Protein AF-A0A0L0DDE2-F1 (afdb_monomer_lite)

pLDDT: mean 75.07, std 17.28, range [29.88, 96.44]

Organism: NCBI:txid461836

Radius of gyration: 30.71 Å; chains: 1; bounding box: 80×70×82 Å

Foldseek 3Di:
DDQPPLPLVQADDPVQFQAALFPPGPHGDDPVWHWDAQSVHNGTHTPVVSVVRVPDDRPDPVSVVVVVVVVVVLVVLLVLLLVLLVLLQCDDPVVVVVVVVVVVVPDDDDDDDDDDDDDDDDDDPPPDVVVVVVVVVSSVVSLCVSEPADPPVPDQAAPPPRHGDDPPFDWDAASRHNYTHTPVQFVDKAWQCLCVLVDVDDDGDTDIGTHGPVSNCSNCVVSLVSLQVVDLVCLLVDPLVVSLVSLLVNLVVLVVVLVVLLSVLSSLLSVLVRGDQPDPDPVSVVSNVVSNVVSVVVNVVSVVVNVVSLVSSQVSLVVLQVGDDPDPVSNVVSVVSSVVSVVVSVVSVVVVVVSVVVVVVD

Secondary structure (DSSP, 8-state):
--------TTPPPGGG--B--STT---B-SSSS--EE-TTT--EE-HHHHHHH-------HHHHHHHHHHHHHHHHHHHHHHHHHHHHHHHHHHHHHHHHHHHTTS------------------S-HHHHHHHHHHHHHHHHHHHHS-PPPGGG--B-TTT-PBPPTTS--EE-TTT--EE-SGGG--EEEGGGGGGT-TTS---S-EEE--HHHHHHHHHHHHHHHHHS-GGGGGGS-HHHHHHHHHHHHHHHHHHHHHHHHHHHHHHHHHHH------SHHHHHHHHHHHHHHHHHHHHHHHHHHHHHHHHHHHHHHHHT---S-HHHHHHHHHHHHHHHHHHHHHHHHHHHHHHHTT--

Sequence (362 aa):
MAAEAIDTSHWISSEHVSSCMQPGCETEFSTTHTPNHCYRCGLVYCLSHVARKRTMRDRSTAFKAARTARARERVVETNKLLRRLEKLALGPQAAADSSLAVSRLSASPSRAGPSSSPGTSSGGGGSFFSRLKAKALGNREFEASVVRWKPEKAATQCGACEAPFSLLSRKIHCRLCGNVFCSSCTQNRVPFGILRATHKRIEVPDGEVRTCSSCFQLATARYRRARLEIKIEDASAVPSPLAYMRYYHAMAAERKLINNIVPEYESVTAALDKYVVPSASAEAQQARREFRERQEARAVHLQKMLTKHFHKLEALGKRVAALDTDSPLTAKVQRNIYLASVVFTQELFAQRKALAELSRKR

InterPro domains:
  IPR000306 FYVE zinc fi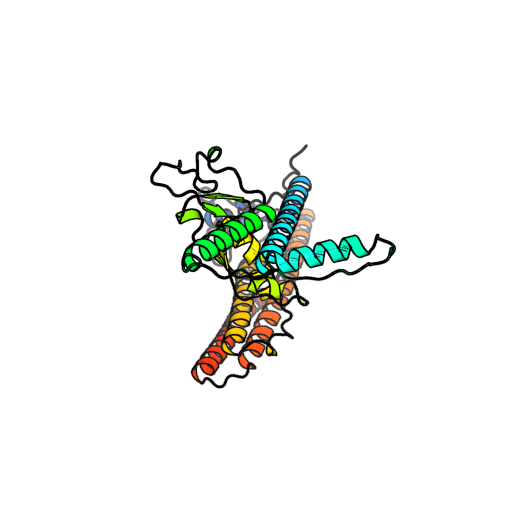nger [PF01363] (10-64)
  IPR000306 FYVE zinc finger [PF01363] (148-218)
  IPR000306 FYVE zinc finger [SM00064] (6-68)
  IPR000306 FYVE zinc finger [SM00064] (144-221)
  IPR011011 Zinc finger, FYVE/PHD-type [SSF57903] (10-55)
  IPR011011 Zinc finger, FYVE/PHD-type [SSF57903] (148-226)
  IPR013083 Zinc finger, RING/FYVE/PHD-type [G3DSA:3.30.40.10] (2-80)
  IPR013083 Zinc finger, RING/FYVE/PHD-type [G3DSA:3.30.40.10] (138-231)
  IPR017455 Zinc finger, FYVE-related [PS50178] (152-220)
  IPR052113 FYVE-type Zinc Finger Domain-Containing Protein [PTHR39490] (147-217)

Structure (mmCIF, N/CA/C/O backbone):
data_AF-A0A0L0DDE2-F1
#
_entry.id   AF-A0A0L0DDE2-F1
#
loop_
_atom_site.group_PDB
_atom_site.id
_atom_site.type_symbol
_atom_site.label_atom_id
_atom_site.label_alt_id
_atom_site.label_comp_id
_atom_site.label_asym_id
_atom_site.label_entity_id
_atom_site.label_seq_id
_atom_site.pdbx_PDB_ins_code
_atom_site.Cartn_x
_atom_site.Cartn_y
_atom_site.Cartn_z
_atom_site.occupancy
_atom_site.B_iso_or_equiv
_atom_site.auth_seq_id
_atom_site.auth_comp_id
_atom_site.auth_asym_id
_atom_site.auth_atom_id
_atom_site.pdbx_PDB_model_num
ATOM 1 N N . MET A 1 1 ? -29.008 -0.147 -15.054 1.00 36.09 1 MET A N 1
ATOM 2 C CA . MET A 1 1 ? -28.623 -1.087 -13.978 1.00 36.09 1 MET A CA 1
ATOM 3 C C . MET A 1 1 ? -28.340 -0.250 -12.745 1.00 36.09 1 MET A C 1
ATOM 5 O O . MET A 1 1 ? -27.396 0.530 -12.779 1.00 36.09 1 MET A O 1
ATOM 9 N N . ALA A 1 2 ? -29.242 -0.298 -11.763 1.00 32.00 2 ALA A N 1
ATOM 10 C CA . ALA A 1 2 ? -29.289 0.619 -10.627 1.00 32.00 2 ALA A CA 1
ATOM 11 C C . ALA A 1 2 ? -27.948 0.674 -9.882 1.00 32.00 2 ALA A C 1
ATOM 13 O O . ALA A 1 2 ? -27.356 -0.366 -9.592 1.00 32.00 2 ALA A O 1
ATOM 14 N N . ALA A 1 3 ? -27.478 1.889 -9.589 1.00 38.72 3 ALA A N 1
ATOM 15 C CA . ALA A 1 3 ? -26.453 2.093 -8.580 1.00 38.72 3 ALA A CA 1
ATOM 16 C C . ALA A 1 3 ? -26.963 1.421 -7.301 1.00 38.72 3 ALA A C 1
ATOM 18 O O . ALA A 1 3 ? -28.026 1.791 -6.809 1.00 38.72 3 ALA A O 1
ATOM 19 N N . GLU A 1 4 ? -26.265 0.386 -6.830 1.00 42.62 4 GLU A N 1
ATOM 20 C CA . GLU A 1 4 ? -26.550 -0.238 -5.540 1.00 42.62 4 GLU A CA 1
ATOM 21 C C . GLU A 1 4 ? -26.540 0.906 -4.521 1.00 42.62 4 GLU A C 1
ATOM 23 O O . GLU A 1 4 ? -25.506 1.561 -4.345 1.00 42.62 4 GLU A O 1
ATOM 28 N N . ALA A 1 5 ? -27.727 1.244 -4.000 1.00 50.88 5 ALA A N 1
ATOM 29 C CA . ALA A 1 5 ? -27.913 2.398 -3.140 1.00 50.88 5 ALA A CA 1
ATOM 30 C C . ALA A 1 5 ? -26.879 2.311 -2.024 1.00 50.88 5 ALA A C 1
ATOM 32 O O . ALA A 1 5 ? -26.629 1.235 -1.478 1.00 50.88 5 ALA A O 1
ATOM 33 N N . ILE A 1 6 ? -26.226 3.435 -1.739 1.00 56.81 6 ILE A N 1
ATOM 34 C CA . ILE A 1 6 ? -25.347 3.531 -0.585 1.00 56.81 6 ILE A CA 1
ATOM 35 C C . ILE A 1 6 ? -26.201 3.130 0.612 1.00 56.81 6 ILE A C 1
ATOM 37 O O . ILE A 1 6 ? -27.091 3.877 1.004 1.00 56.81 6 ILE A O 1
ATOM 41 N N . ASP A 1 7 ? -25.955 1.936 1.139 1.00 66.50 7 ASP A N 1
ATOM 42 C CA . ASP A 1 7 ? -26.632 1.458 2.328 1.00 66.50 7 ASP A CA 1
ATOM 43 C C . ASP A 1 7 ? -26.233 2.386 3.480 1.00 66.50 7 ASP A C 1
ATOM 45 O O . ASP A 1 7 ? -25.072 2.421 3.897 1.00 66.50 7 ASP A O 1
ATOM 49 N N . THR A 1 8 ? -27.167 3.236 3.899 1.00 77.38 8 THR A N 1
ATOM 50 C CA . THR A 1 8 ? -27.025 4.147 5.037 1.00 77.38 8 THR A CA 1
ATOM 51 C C . THR A 1 8 ? -27.656 3.561 6.296 1.00 77.38 8 THR A C 1
ATOM 53 O O . THR A 1 8 ? -27.678 4.233 7.323 1.00 77.38 8 THR A O 1
ATOM 56 N N . SER A 1 9 ? -28.105 2.297 6.274 1.00 76.06 9 SER A N 1
ATOM 57 C CA . SER A 1 9 ? -28.702 1.623 7.440 1.00 76.06 9 SER A CA 1
ATOM 58 C C . SER A 1 9 ? -27.746 1.512 8.636 1.00 76.06 9 SER A C 1
ATOM 60 O O . SER A 1 9 ? -28.163 1.320 9.782 1.00 76.06 9 SER A O 1
ATOM 62 N N . HIS A 1 10 ? -26.435 1.642 8.402 1.00 79.44 10 HIS A N 1
ATOM 63 C CA . HIS A 1 10 ? -25.418 1.677 9.453 1.00 79.44 10 HIS A CA 1
ATOM 64 C C . HIS A 1 10 ? -25.065 3.081 9.948 1.00 79.44 10 HIS A C 1
ATOM 66 O O . HIS A 1 10 ? -24.174 3.209 10.790 1.00 79.44 10 HIS A O 1
ATOM 72 N N . TRP A 1 11 ? -25.696 4.132 9.422 1.00 86.94 11 TRP A N 1
ATOM 73 C CA . TRP A 1 11 ? -25.460 5.503 9.867 1.00 86.94 11 TRP A CA 1
ATOM 74 C C . TRP A 1 11 ? -26.182 5.763 11.180 1.00 86.94 11 TRP A C 1
ATOM 76 O O . TRP A 1 11 ? -27.335 5.384 11.362 1.00 86.94 11 TRP A O 1
ATOM 86 N N . ILE A 1 12 ? -25.497 6.432 12.102 1.00 83.81 12 ILE A N 1
ATOM 87 C CA . ILE A 1 12 ? -26.139 6.913 13.325 1.00 83.81 12 ILE A CA 1
ATOM 88 C C . ILE A 1 12 ? -26.918 8.193 13.047 1.00 83.81 12 ILE A C 1
ATOM 90 O O . ILE A 1 12 ? -26.538 8.965 12.167 1.00 83.81 12 ILE A O 1
ATOM 94 N N . SER A 1 13 ? -27.959 8.469 13.833 1.00 82.75 13 SER A N 1
ATOM 95 C CA . SER A 1 13 ? -28.591 9.793 13.803 1.00 82.75 13 SER A CA 1
ATOM 96 C C . SER A 1 13 ? -27.574 10.867 14.199 1.00 82.75 13 SER A C 1
ATOM 98 O O . SER A 1 13 ? -26.866 10.724 15.200 1.00 82.75 13 SER A O 1
ATOM 100 N N . SER A 1 14 ? -27.501 11.941 13.411 1.00 82.00 14 SER A N 1
ATOM 101 C CA . SER A 1 14 ? -26.689 13.120 13.727 1.00 82.00 14 SER A CA 1
ATOM 102 C C . SER A 1 14 ? -27.280 13.970 14.850 1.00 82.00 14 SER A C 1
ATOM 104 O O . SER A 1 14 ? -26.551 14.759 15.435 1.00 82.00 14 SER A O 1
ATOM 106 N N . GLU A 1 15 ? -28.560 13.794 15.185 1.00 78.81 15 GLU A N 1
ATOM 107 C CA . GLU A 1 15 ? -29.227 14.504 16.291 1.00 78.81 15 GLU A CA 1
ATOM 108 C C . GLU A 1 15 ? -28.621 14.140 17.654 1.00 78.81 15 GLU A C 1
ATOM 110 O O . GLU A 1 15 ? -28.652 14.920 18.598 1.00 78.81 15 GLU A O 1
ATOM 115 N N . HIS A 1 16 ? -28.030 12.949 17.745 1.00 74.81 16 HIS A N 1
ATOM 116 C CA . HIS A 1 16 ? -27.475 12.374 18.970 1.00 74.81 16 HIS A CA 1
ATOM 117 C C . HIS A 1 16 ? -25.952 12.551 19.073 1.00 74.81 16 HIS A C 1
ATOM 119 O O . HIS A 1 16 ? -25.284 11.860 19.846 1.00 74.81 16 HIS A O 1
ATOM 125 N N . VAL A 1 17 ? -25.380 13.435 18.248 1.00 84.56 17 VAL A N 1
ATOM 126 C CA . VAL A 1 17 ? -23.941 13.695 18.195 1.00 84.56 17 VAL A CA 1
ATOM 127 C C . VAL A 1 17 ? -23.692 15.198 18.202 1.00 84.56 17 VAL A C 1
ATOM 129 O O . VAL A 1 17 ? -23.935 15.873 17.209 1.00 84.56 17 VAL A O 1
ATOM 132 N N . SER A 1 18 ? -23.147 15.713 19.304 1.00 86.62 18 SER A N 1
ATOM 133 C CA . SER A 1 18 ? -22.858 17.145 19.478 1.00 86.62 18 SER A CA 1
ATOM 134 C C . SER A 1 18 ? -21.479 17.574 18.969 1.00 86.62 18 SER A C 1
ATOM 136 O O . SER A 1 18 ? -21.242 18.758 18.753 1.00 86.62 18 SER A O 1
ATOM 138 N N . SER A 1 19 ? -20.549 16.637 18.755 1.00 90.62 19 SER A N 1
ATOM 139 C CA . SER A 1 19 ? -19.181 16.947 18.321 1.00 90.62 19 SER A CA 1
ATOM 140 C C . SER A 1 19 ? -18.574 15.872 17.423 1.00 90.62 19 SER A C 1
ATOM 142 O O . SER A 1 19 ? -19.014 14.722 17.373 1.00 90.62 19 SER A O 1
ATOM 144 N N . CYS A 1 20 ? -17.516 16.244 16.705 1.00 90.56 20 CYS A N 1
ATOM 145 C CA . CYS A 1 20 ? -16.802 15.366 15.787 1.00 90.56 20 CYS A CA 1
ATOM 146 C C . CYS A 1 20 ? -16.323 14.066 16.461 1.00 90.56 20 CYS A C 1
ATOM 148 O O . CYS A 1 20 ? -15.602 14.091 17.457 1.00 90.56 20 CYS A O 1
ATOM 150 N N . MET A 1 21 ? -16.619 12.907 15.864 1.00 89.19 21 MET A N 1
ATOM 151 C CA . MET A 1 21 ? -16.195 11.596 16.386 1.00 89.19 21 MET A CA 1
ATOM 152 C C . MET A 1 21 ? -14.743 11.219 16.040 1.00 89.19 21 MET A C 1
ATOM 154 O O . MET A 1 21 ? -14.334 10.062 16.177 1.00 89.19 21 MET A O 1
ATOM 158 N N . GLN A 1 22 ? -13.943 12.168 15.549 1.00 88.25 22 GLN A N 1
ATOM 159 C CA . GLN A 1 22 ? -12.507 11.961 15.385 1.00 88.25 22 GLN A CA 1
ATOM 160 C C . GLN A 1 22 ? -11.815 12.101 16.757 1.00 88.25 22 GLN A C 1
ATOM 162 O O . GLN A 1 22 ? -12.029 13.112 17.428 1.00 88.25 22 GLN A O 1
ATOM 167 N N . PRO A 1 23 ? -10.969 11.139 17.171 1.00 83.38 23 PRO A N 1
ATOM 168 C CA . PRO A 1 23 ? -10.169 11.261 18.390 1.00 83.38 23 PRO A CA 1
ATOM 169 C C . PRO A 1 23 ? -9.321 12.537 18.381 1.00 83.38 23 PRO A C 1
ATOM 171 O O . PRO A 1 23 ? -8.726 12.869 17.354 1.00 83.38 23 PRO A O 1
ATOM 174 N N . GLY A 1 24 ? -9.303 13.259 19.506 1.00 83.25 24 GLY A N 1
ATOM 175 C CA . GLY A 1 24 ? -8.589 14.535 19.657 1.00 83.25 24 GLY A CA 1
ATOM 176 C C . GLY A 1 24 ? -9.214 15.727 18.922 1.00 83.25 24 GLY A C 1
ATOM 177 O O . GLY A 1 24 ? -8.636 16.806 18.915 1.00 83.25 24 GLY A O 1
ATOM 178 N N . CYS A 1 25 ? -10.373 15.557 18.277 1.00 88.38 25 CYS A N 1
ATOM 179 C CA . CYS A 1 25 ? -11.096 16.657 17.650 1.00 88.38 25 CYS A CA 1
ATOM 180 C C . CYS A 1 25 ? -12.195 17.178 18.581 1.00 88.38 25 CYS A C 1
ATOM 182 O O . CYS A 1 25 ? -13.087 16.424 18.981 1.00 88.38 25 CYS A O 1
ATOM 184 N N . GLU A 1 26 ? -12.140 18.478 18.855 1.00 88.19 26 GLU A N 1
ATOM 185 C CA . GLU A 1 26 ? -13.070 19.209 19.727 1.00 88.19 26 GLU A CA 1
ATOM 186 C C . GLU A 1 26 ? -14.075 20.058 18.933 1.00 88.19 26 GLU A C 1
ATOM 188 O O . GLU A 1 26 ? -14.785 20.880 19.492 1.00 88.19 26 GLU A O 1
ATOM 193 N N . THR A 1 27 ? -14.158 19.879 17.608 1.00 91.19 27 THR A N 1
ATOM 194 C CA . THR A 1 27 ? -15.139 20.609 16.793 1.00 91.19 27 THR A CA 1
ATOM 195 C C . THR A 1 27 ? -16.556 20.198 17.181 1.00 91.19 27 THR A C 1
ATOM 197 O O . THR A 1 27 ? -16.965 19.061 16.920 1.00 91.19 27 THR A O 1
ATOM 200 N N . GLU A 1 28 ? -17.298 21.138 17.755 1.00 92.25 28 GLU A N 1
ATOM 201 C CA . GLU A 1 28 ? -18.726 21.022 18.033 1.00 92.25 28 GLU A CA 1
ATOM 202 C C . GLU A 1 28 ? -19.555 21.321 16.783 1.00 92.25 28 GLU A C 1
ATOM 204 O O . GLU A 1 28 ? -19.165 22.123 15.927 1.00 92.25 28 GLU A O 1
ATOM 209 N N . PHE A 1 29 ? -20.687 20.634 16.660 1.00 91.25 29 PHE A N 1
ATOM 210 C CA . PHE A 1 29 ? -21.618 20.841 15.563 1.00 91.25 29 PHE A CA 1
ATOM 211 C C . PHE A 1 29 ? -22.598 21.962 15.897 1.00 91.25 29 PHE A C 1
ATOM 213 O O . PHE A 1 29 ? -23.127 22.049 17.001 1.00 91.25 29 PHE A O 1
ATOM 220 N N . SER A 1 30 ? -22.831 22.829 14.919 1.00 87.12 30 SER A N 1
ATOM 221 C CA . SER A 1 30 ? -23.676 24.016 15.034 1.00 87.12 30 SER A CA 1
ATOM 222 C C . SER A 1 30 ? -24.220 24.395 13.653 1.00 87.12 30 SER A C 1
ATOM 224 O O . SER A 1 30 ? -24.029 23.670 12.674 1.00 87.12 30 SER A O 1
ATOM 226 N N . THR A 1 31 ? -24.860 25.558 13.538 1.00 84.06 31 THR A N 1
ATOM 227 C CA . THR A 1 31 ? -25.294 26.110 12.245 1.00 84.06 31 THR A CA 1
ATOM 228 C C . THR A 1 31 ? -24.133 26.341 11.271 1.00 84.06 31 THR A C 1
ATOM 230 O O . THR A 1 31 ? -24.321 26.225 10.063 1.00 84.06 31 THR A O 1
ATOM 233 N N . THR A 1 32 ? -22.927 26.625 11.773 1.00 83.62 32 THR A N 1
ATOM 234 C CA . THR A 1 32 ? -21.725 26.858 10.954 1.00 83.62 32 THR A CA 1
ATOM 235 C C . THR A 1 32 ? -20.917 25.584 10.709 1.00 83.62 32 THR A C 1
ATOM 237 O O . THR A 1 32 ? -20.274 25.449 9.667 1.00 83.62 32 THR A O 1
ATOM 240 N N . HIS A 1 33 ? -20.978 24.616 11.626 1.00 84.94 33 HIS A N 1
ATOM 241 C CA . HIS A 1 33 ? -20.301 23.328 11.502 1.00 84.94 33 HIS A CA 1
ATOM 242 C C . HIS A 1 33 ? -21.308 22.186 11.403 1.00 84.94 33 HIS A C 1
ATOM 244 O O . HIS A 1 33 ? -21.745 21.631 12.409 1.00 84.94 33 HIS A O 1
ATOM 250 N N . THR A 1 34 ? -21.638 21.792 10.174 1.00 88.62 34 THR A N 1
ATOM 251 C CA . THR A 1 34 ? -22.616 20.727 9.941 1.00 88.62 34 THR A CA 1
ATOM 252 C C . THR A 1 34 ? -22.033 19.326 10.183 1.00 88.62 34 THR A C 1
ATOM 254 O O . THR A 1 34 ? -20.875 19.045 9.830 1.00 88.62 34 THR A O 1
ATOM 257 N N . PRO A 1 35 ? -22.822 18.405 10.764 1.00 90.69 35 PRO A N 1
ATOM 258 C CA . PRO A 1 35 ? -22.429 17.012 10.924 1.00 90.69 35 PRO A CA 1
ATOM 259 C C . PRO A 1 35 ? -22.333 16.313 9.563 1.00 90.69 35 PRO A C 1
ATOM 261 O O . PRO A 1 35 ? -23.188 16.480 8.698 1.00 90.69 35 PRO A O 1
ATOM 264 N N . ASN A 1 36 ? -21.281 15.517 9.356 1.00 90.62 36 ASN A N 1
ATOM 265 C CA . ASN A 1 36 ? -21.086 14.757 8.121 1.00 90.62 36 ASN A CA 1
ATOM 266 C C . ASN A 1 36 ? -20.810 13.276 8.404 1.00 90.62 36 ASN A C 1
ATOM 268 O O . ASN A 1 36 ? -19.807 12.935 9.035 1.00 90.62 36 ASN A O 1
ATOM 272 N N . HIS A 1 37 ? -21.628 12.378 7.859 1.00 87.75 37 HIS A N 1
ATOM 273 C CA . HIS A 1 37 ? -21.428 10.937 8.014 1.00 87.75 37 HIS A CA 1
ATOM 274 C C . HIS A 1 37 ? -20.293 10.394 7.146 1.00 87.75 37 HIS A C 1
ATOM 276 O O . HIS A 1 37 ? 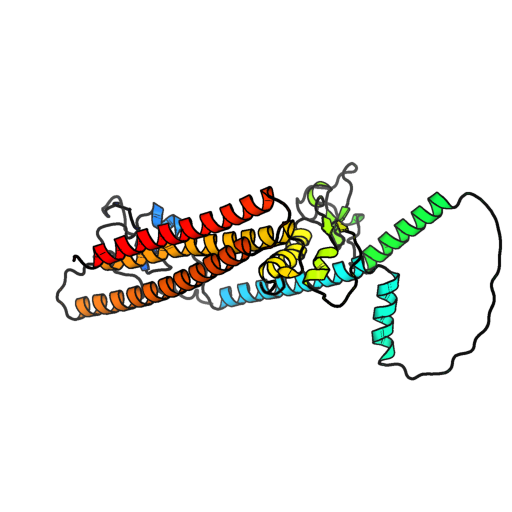-20.104 10.754 5.981 1.00 87.75 37 HIS A O 1
ATOM 282 N N . CYS A 1 38 ? -19.533 9.458 7.707 1.00 83.00 38 CYS A N 1
ATOM 283 C CA . CYS A 1 38 ? -18.569 8.668 6.959 1.00 83.00 38 CYS A CA 1
ATOM 284 C C . CYS A 1 38 ? -19.242 7.440 6.353 1.00 83.00 38 CYS A C 1
ATOM 286 O O . CYS A 1 38 ? -19.626 6.513 7.060 1.00 83.00 38 CYS A O 1
ATOM 288 N N . TYR A 1 39 ? -19.232 7.345 5.030 1.00 77.81 39 TYR A N 1
ATOM 289 C CA . TYR A 1 39 ? -19.767 6.206 4.281 1.00 77.81 39 TYR A CA 1
ATOM 290 C C . TYR A 1 39 ? -19.225 4.831 4.712 1.00 77.81 39 TYR A C 1
ATOM 292 O O . TYR A 1 39 ? -19.898 3.819 4.556 1.00 77.81 39 TYR A O 1
ATOM 300 N N . ARG A 1 40 ? -18.013 4.762 5.281 1.00 75.38 40 ARG A N 1
ATOM 301 C CA . ARG A 1 40 ? -17.385 3.497 5.702 1.00 75.38 40 ARG A CA 1
ATOM 302 C C . ARG A 1 40 ? -17.781 3.045 7.111 1.00 75.38 40 ARG A C 1
ATOM 304 O O . ARG A 1 40 ? -17.659 1.859 7.420 1.00 75.38 40 ARG A O 1
ATOM 311 N N . CYS A 1 41 ? -18.140 3.963 8.001 1.00 79.62 41 CYS A N 1
ATOM 312 C CA . CYS A 1 41 ? -18.445 3.619 9.394 1.00 79.62 41 CYS A CA 1
ATOM 313 C C . CYS A 1 41 ? -19.780 4.112 9.914 1.00 79.62 41 CYS A C 1
ATOM 315 O O . CYS A 1 41 ? -20.185 3.645 10.969 1.00 79.62 41 CYS A O 1
ATOM 317 N N . GLY A 1 42 ? -20.454 4.998 9.189 1.00 84.06 42 GLY A N 1
ATOM 318 C CA . GLY A 1 42 ? -21.714 5.592 9.610 1.00 84.06 42 GLY A CA 1
ATOM 319 C C . GLY A 1 42 ? -21.570 6.591 10.756 1.00 84.06 42 GLY A C 1
ATOM 320 O O . GLY A 1 42 ? -22.571 7.148 11.177 1.00 84.06 42 GLY A O 1
ATOM 321 N N . LEU A 1 43 ? -20.346 6.835 11.245 1.00 87.88 43 LEU A N 1
ATOM 322 C CA . LEU A 1 43 ? -20.043 7.812 12.294 1.00 87.88 43 LEU A CA 1
ATOM 323 C C . LEU A 1 43 ? -20.005 9.238 11.734 1.00 87.88 43 LEU A C 1
ATOM 325 O O . LEU A 1 43 ? -19.747 9.432 10.541 1.00 87.88 43 LEU A O 1
ATOM 329 N N . VAL A 1 44 ? -20.195 10.221 12.612 1.00 90.06 44 VAL A N 1
ATOM 330 C CA . VAL A 1 44 ? -20.330 11.642 12.266 1.00 90.06 44 VAL A CA 1
ATOM 331 C C . VAL A 1 44 ? -19.027 12.409 12.527 1.00 90.06 44 VAL A C 1
ATOM 333 O O . VAL A 1 44 ? -18.413 12.300 13.588 1.00 90.06 44 VAL A O 1
ATOM 336 N N . TYR A 1 45 ? -18.591 13.209 11.556 1.00 90.31 45 TYR A N 1
ATOM 337 C CA . TYR A 1 45 ? -17.340 13.970 11.587 1.00 90.31 45 TYR A CA 1
ATOM 338 C C . TYR A 1 45 ? -17.543 15.407 11.092 1.00 90.31 45 TYR A C 1
ATOM 340 O O . TYR A 1 45 ? -18.504 15.698 10.383 1.00 90.31 45 TYR A O 1
ATOM 348 N N . CYS A 1 46 ? -16.606 16.303 11.412 1.00 90.75 46 CYS A N 1
ATOM 349 C CA . CYS A 1 46 ? -16.532 17.619 10.776 1.00 90.75 46 CYS A CA 1
ATOM 350 C C . CYS A 1 46 ? -16.011 17.520 9.331 1.00 90.75 46 CYS A C 1
ATOM 352 O O . CYS A 1 46 ? -15.431 16.504 8.922 1.00 90.75 46 CYS A O 1
ATOM 354 N N . LEU A 1 47 ? -16.196 18.590 8.550 1.00 87.62 47 LEU A N 1
ATOM 355 C CA . LEU A 1 47 ? -15.885 18.606 7.117 1.00 87.62 47 LEU A CA 1
ATOM 356 C C . LEU A 1 47 ? -14.420 18.236 6.815 1.00 87.62 47 LEU A C 1
ATOM 358 O O . LEU A 1 47 ? -14.147 17.469 5.890 1.00 87.62 47 LEU A O 1
ATOM 362 N N . SER A 1 48 ? -13.475 18.705 7.632 1.00 87.81 48 SER A N 1
ATOM 363 C CA . SER A 1 48 ? -12.044 18.414 7.464 1.00 87.81 48 SER A CA 1
ATOM 364 C C . SER A 1 48 ? -11.710 16.927 7.663 1.00 87.81 48 SER A C 1
ATOM 366 O O . SER A 1 48 ? -10.886 16.364 6.936 1.00 87.81 48 SER A O 1
ATOM 368 N N . HIS A 1 49 ? -12.379 16.255 8.603 1.00 86.75 49 HIS A N 1
ATOM 369 C CA . HIS A 1 49 ? -12.142 14.845 8.917 1.00 86.75 49 HIS A CA 1
ATOM 370 C C . HIS A 1 49 ? -12.919 13.890 8.016 1.00 86.75 49 HIS A C 1
ATOM 372 O O . HIS A 1 49 ? -12.396 12.828 7.660 1.00 86.75 49 HIS A O 1
ATOM 378 N N . VAL A 1 50 ? -14.124 14.266 7.582 1.00 82.50 50 VAL A N 1
ATOM 379 C CA . VAL A 1 50 ? -14.860 13.471 6.597 1.00 82.50 50 VAL A CA 1
ATOM 380 C C . VAL A 1 50 ? -14.181 13.556 5.228 1.00 82.50 50 VAL A C 1
ATOM 382 O O . VAL A 1 50 ? -14.058 12.529 4.572 1.00 82.50 50 VAL A O 1
ATOM 385 N N . ALA A 1 51 ? -13.648 14.715 4.813 1.00 72.00 51 ALA A N 1
ATOM 386 C CA . ALA A 1 51 ? -12.975 14.880 3.519 1.00 72.00 51 ALA A CA 1
ATOM 387 C C . ALA A 1 51 ? -11.779 13.927 3.348 1.00 72.00 51 ALA A C 1
ATOM 389 O O . ALA A 1 51 ? -11.618 13.310 2.296 1.00 72.00 51 ALA A O 1
ATOM 390 N N . ARG A 1 52 ? -11.002 13.701 4.415 1.00 64.50 52 ARG A N 1
ATOM 391 C CA . ARG A 1 52 ? -9.901 12.718 4.433 1.00 64.50 52 ARG A CA 1
ATOM 392 C C . ARG A 1 52 ? -10.385 11.262 4.355 1.00 64.50 52 ARG A C 1
ATOM 394 O O . ARG A 1 52 ? -9.651 10.390 3.897 1.00 64.50 52 ARG A O 1
ATOM 401 N N . LYS A 1 53 ? -11.625 10.990 4.775 1.00 63.44 53 LYS A N 1
ATOM 402 C CA . LYS A 1 53 ? -12.270 9.663 4.768 1.00 63.44 53 LYS A CA 1
ATOM 403 C C . LYS A 1 53 ? -13.228 9.456 3.579 1.00 63.44 53 LYS A C 1
ATOM 405 O O . LYS A 1 53 ? -13.679 8.333 3.361 1.00 63.44 53 LYS A O 1
ATOM 410 N N . ARG A 1 54 ? -13.491 10.496 2.772 1.00 54.50 54 ARG A N 1
ATOM 411 C CA . ARG A 1 54 ? -14.467 10.552 1.659 1.00 54.50 54 ARG A CA 1
ATOM 412 C C . ARG A 1 54 ? -14.059 9.795 0.392 1.00 54.50 54 ARG A C 1
ATOM 414 O O . ARG A 1 54 ? -14.687 9.980 -0.645 1.00 54.50 54 ARG A O 1
ATOM 421 N N . THR A 1 55 ? -13.066 8.903 0.434 1.00 52.47 55 THR A N 1
ATOM 422 C CA . THR A 1 55 ? -12.834 8.020 -0.720 1.00 52.47 55 THR A CA 1
ATOM 423 C C . THR A 1 55 ? -13.952 6.979 -0.795 1.00 52.47 55 THR A C 1
ATOM 425 O O . THR A 1 55 ? -13.855 5.880 -0.247 1.00 52.47 55 THR A O 1
ATOM 428 N N . MET A 1 56 ? -15.045 7.352 -1.465 1.00 52.44 56 MET A N 1
ATOM 429 C CA . MET A 1 56 ? -16.125 6.452 -1.836 1.00 52.44 56 MET A CA 1
ATOM 430 C C . MET A 1 56 ? -15.521 5.388 -2.750 1.00 52.44 56 MET A C 1
ATOM 432 O O . MET A 1 56 ? -15.121 5.651 -3.882 1.00 52.44 56 MET A O 1
ATOM 436 N N . ARG A 1 57 ? -15.369 4.175 -2.222 1.00 57.31 57 ARG A N 1
ATOM 437 C CA . ARG A 1 57 ? -15.080 3.019 -3.061 1.00 57.31 57 ARG A CA 1
ATOM 438 C C . ARG A 1 57 ? -16.425 2.490 -3.488 1.00 57.31 57 ARG A C 1
ATOM 440 O O . ARG A 1 57 ? -17.175 2.042 -2.630 1.00 57.31 57 ARG A O 1
ATOM 447 N N . ASP A 1 58 ? -16.700 2.541 -4.779 1.00 58.09 58 ASP A N 1
ATOM 448 C CA . ASP A 1 58 ? -17.815 1.810 -5.354 1.00 58.09 58 ASP A CA 1
ATOM 449 C C . ASP A 1 58 ? -17.692 0.333 -4.920 1.00 58.09 58 ASP A C 1
ATOM 451 O O . ASP A 1 58 ? -16.644 -0.309 -5.072 1.00 58.09 58 ASP A O 1
ATOM 455 N N . ARG A 1 59 ? -18.714 -0.163 -4.218 1.00 64.25 59 ARG A N 1
ATOM 456 C CA . ARG A 1 59 ? -18.783 -1.548 -3.730 1.00 64.25 59 ARG A CA 1
ATOM 457 C C . ARG A 1 59 ? -19.793 -2.362 -4.521 1.00 64.25 59 ARG A C 1
ATOM 459 O O . ARG A 1 59 ? -20.016 -3.511 -4.127 1.00 64.25 59 ARG A O 1
ATOM 466 N N . SER A 1 60 ? -20.331 -1.807 -5.606 1.00 72.62 60 SER A N 1
ATOM 467 C CA . SER A 1 60 ? -21.264 -2.516 -6.460 1.00 72.62 60 SER A CA 1
ATOM 468 C C . SER A 1 60 ? -20.664 -3.837 -6.913 1.00 72.62 60 SER A C 1
ATOM 470 O O . SER A 1 60 ? -19.445 -3.968 -7.112 1.00 72.62 60 SER A O 1
ATOM 472 N N . THR A 1 61 ? -21.512 -4.847 -7.061 1.00 74.94 61 THR A N 1
ATOM 473 C CA . THR A 1 61 ? -21.114 -6.123 -7.670 1.00 74.94 61 THR A CA 1
ATOM 474 C C . THR A 1 61 ? -20.440 -5.888 -9.024 1.00 74.94 61 THR A C 1
ATOM 476 O O . THR A 1 61 ? -19.379 -6.459 -9.279 1.00 74.94 61 THR A O 1
ATOM 479 N N . ALA A 1 62 ? -20.962 -4.951 -9.821 1.00 75.06 62 ALA A N 1
ATOM 480 C CA . ALA A 1 62 ? -20.394 -4.512 -11.092 1.00 75.06 62 ALA A CA 1
ATOM 481 C C . ALA A 1 62 ? -18.977 -3.929 -10.949 1.00 75.06 62 ALA A C 1
ATOM 483 O O . ALA A 1 62 ? -18.064 -4.357 -11.656 1.00 75.06 62 ALA A O 1
ATOM 484 N N . PHE A 1 63 ? -18.733 -3.011 -10.009 1.00 76.25 63 PHE A N 1
ATOM 485 C CA . PHE A 1 63 ? -17.398 -2.442 -9.802 1.00 76.25 63 PHE A CA 1
ATOM 486 C C . PHE A 1 63 ? -16.412 -3.452 -9.224 1.00 76.25 63 PHE A C 1
ATOM 488 O O . PHE A 1 63 ? -15.255 -3.506 -9.647 1.00 76.25 63 PHE A O 1
ATOM 495 N N . LYS A 1 64 ? -16.844 -4.292 -8.277 1.00 75.62 64 LYS A N 1
ATOM 496 C CA . LYS A 1 64 ? -16.027 -5.404 -7.768 1.00 75.62 64 LYS A CA 1
ATOM 497 C C . LYS A 1 64 ? -15.668 -6.368 -8.903 1.00 75.62 64 LYS A C 1
ATOM 499 O O . LYS A 1 64 ? -14.504 -6.764 -9.005 1.00 75.62 64 LYS A O 1
ATOM 504 N N . ALA A 1 65 ? -16.615 -6.697 -9.782 1.00 76.00 65 ALA A N 1
ATOM 505 C CA . ALA A 1 65 ? -16.388 -7.521 -10.967 1.00 76.00 65 ALA A CA 1
ATOM 506 C C . ALA A 1 65 ? -15.414 -6.845 -11.948 1.00 76.00 65 ALA A C 1
ATOM 508 O O . ALA A 1 65 ? -14.419 -7.449 -12.337 1.00 76.00 65 ALA A O 1
ATOM 509 N N . ALA A 1 66 ? -15.599 -5.562 -12.263 1.00 79.12 66 ALA A N 1
ATOM 510 C CA . ALA A 1 66 ? -14.696 -4.807 -13.132 1.00 79.12 66 ALA A CA 1
ATOM 511 C C . ALA A 1 66 ? -13.279 -4.693 -12.542 1.00 79.12 66 ALA A C 1
ATOM 513 O O . ALA A 1 66 ? -12.277 -4.858 -13.238 1.00 79.12 66 ALA A O 1
ATOM 514 N N . ARG A 1 67 ? -13.165 -4.458 -11.231 1.00 79.81 67 ARG A N 1
ATOM 515 C CA . ARG A 1 67 ? -11.882 -4.394 -10.523 1.00 79.81 67 ARG A CA 1
ATOM 516 C C . ARG A 1 67 ? -11.177 -5.745 -10.505 1.00 79.81 67 ARG A C 1
ATOM 518 O O . ARG A 1 67 ? -9.964 -5.789 -10.706 1.00 79.81 67 ARG A O 1
ATOM 525 N N . THR A 1 68 ? -11.902 -6.831 -10.244 1.00 76.56 68 THR A N 1
ATOM 526 C CA . THR A 1 68 ? -11.338 -8.189 -10.274 1.00 76.56 68 THR A CA 1
ATOM 527 C C . THR A 1 68 ? -10.949 -8.594 -11.692 1.00 76.56 68 THR A C 1
ATOM 529 O O . THR A 1 68 ? -9.861 -9.137 -11.868 1.00 76.56 68 THR A O 1
ATOM 532 N N . ALA A 1 69 ? -11.744 -8.245 -12.705 1.00 79.00 69 ALA A N 1
ATOM 533 C CA . ALA A 1 69 ? -11.400 -8.418 -14.114 1.00 79.00 69 ALA A CA 1
ATOM 534 C C . ALA A 1 69 ? -10.111 -7.662 -14.479 1.00 79.00 69 ALA A C 1
ATOM 536 O O . ALA A 1 69 ? -9.164 -8.283 -14.950 1.00 79.00 69 ALA A O 1
ATOM 537 N N . ARG A 1 70 ? -9.998 -6.369 -14.138 1.00 80.56 70 ARG A N 1
ATOM 538 C CA . ARG A 1 70 ? -8.764 -5.578 -14.332 1.00 80.56 70 ARG A CA 1
ATOM 539 C C . ARG A 1 70 ? -7.565 -6.149 -13.571 1.00 80.56 70 ARG A C 1
ATOM 541 O O . ARG A 1 70 ? -6.435 -6.104 -14.050 1.00 80.56 70 ARG A O 1
ATOM 548 N N . ALA A 1 71 ? -7.778 -6.675 -12.363 1.00 75.38 71 ALA A N 1
ATOM 549 C CA . ALA A 1 71 ? -6.716 -7.326 -11.600 1.00 75.38 71 ALA A CA 1
ATOM 550 C C . ALA A 1 71 ? -6.242 -8.618 -12.284 1.00 75.38 71 ALA A C 1
ATOM 552 O O . ALA A 1 71 ? -5.034 -8.837 -12.384 1.00 75.38 71 ALA A O 1
ATOM 553 N N . ARG A 1 72 ? -7.172 -9.440 -12.792 1.00 78.94 72 ARG A N 1
ATOM 554 C CA . ARG A 1 72 ? -6.871 -10.642 -13.587 1.00 78.94 72 ARG A CA 1
ATOM 555 C C . ARG A 1 72 ? -6.126 -10.280 -14.868 1.00 78.94 72 ARG A C 1
ATOM 557 O O . ARG A 1 72 ? -5.087 -10.871 -15.142 1.00 78.94 72 ARG A O 1
ATOM 564 N N . GLU A 1 73 ? -6.590 -9.268 -15.592 1.00 80.38 73 GLU A N 1
ATOM 565 C CA . GLU A 1 73 ? -5.939 -8.751 -16.798 1.00 80.38 73 GLU A CA 1
ATOM 566 C C . GLU A 1 73 ? -4.500 -8.313 -16.511 1.00 80.38 73 GLU A C 1
ATOM 568 O O . GLU A 1 73 ? -3.574 -8.792 -17.161 1.00 80.38 73 GLU A O 1
ATOM 573 N N . ARG A 1 74 ? -4.274 -7.527 -15.449 1.00 78.75 74 ARG A N 1
ATOM 574 C CA . ARG A 1 74 ? -2.916 -7.155 -15.017 1.00 78.75 74 ARG A CA 1
ATOM 575 C C . ARG A 1 74 ? -2.034 -8.363 -14.715 1.00 78.75 74 ARG A C 1
ATOM 577 O O . ARG A 1 74 ? -0.841 -8.335 -15.018 1.00 78.75 74 ARG A O 1
ATOM 584 N N . VAL A 1 75 ? -2.574 -9.414 -14.095 1.00 77.69 75 VAL A N 1
ATOM 585 C CA . VAL A 1 75 ? -1.818 -10.651 -13.826 1.00 77.69 75 VAL A CA 1
ATOM 586 C C . VAL A 1 75 ? -1.438 -11.343 -15.133 1.00 77.69 75 VAL A C 1
ATOM 588 O O . VAL A 1 75 ? -0.287 -11.758 -15.281 1.00 77.69 75 VAL A O 1
ATOM 591 N N . VAL A 1 76 ? -2.371 -11.429 -16.083 1.00 81.00 76 VAL A N 1
ATOM 592 C CA . VAL A 1 76 ? -2.140 -12.003 -17.413 1.00 81.00 76 VAL A CA 1
ATOM 593 C C . VAL A 1 76 ? -1.086 -11.202 -18.178 1.00 81.00 76 VAL A C 1
ATOM 595 O O . VAL A 1 76 ? -0.136 -11.793 -18.689 1.00 81.00 76 VAL A O 1
ATOM 598 N N . GLU A 1 77 ? -1.194 -9.874 -18.220 1.00 81.94 77 GLU A N 1
ATOM 599 C CA . GLU A 1 77 ? -0.193 -9.001 -18.841 1.00 81.94 77 GLU A CA 1
ATOM 600 C C . GLU A 1 77 ? 1.183 -9.179 -18.203 1.00 81.94 77 GLU A C 1
ATOM 602 O O . GLU A 1 77 ? 2.174 -9.368 -18.906 1.00 81.94 77 GLU A O 1
ATOM 607 N N . THR A 1 78 ? 1.244 -9.204 -16.870 1.00 81.25 78 THR A N 1
ATOM 608 C CA . THR A 1 78 ? 2.492 -9.443 -16.136 1.00 81.25 78 THR A CA 1
ATOM 609 C C . THR A 1 78 ? 3.098 -10.795 -16.516 1.00 81.25 78 THR A C 1
ATOM 611 O O . THR A 1 78 ? 4.290 -10.870 -16.796 1.00 81.25 78 THR A O 1
ATOM 614 N N . ASN A 1 79 ? 2.294 -11.861 -16.585 1.00 81.31 79 ASN A N 1
ATOM 615 C CA . ASN A 1 79 ? 2.764 -13.189 -16.992 1.00 81.31 79 ASN A CA 1
ATOM 616 C C . ASN A 1 79 ? 3.292 -13.193 -18.434 1.00 81.31 79 ASN A C 1
ATOM 618 O O . ASN A 1 79 ? 4.340 -13.777 -18.701 1.00 81.31 79 ASN A O 1
ATOM 622 N N . LYS A 1 80 ? 2.599 -12.518 -19.363 1.00 86.38 80 LYS A N 1
ATOM 623 C CA . LYS A 1 80 ? 3.055 -12.365 -20.754 1.00 86.38 80 LYS A CA 1
ATOM 624 C C . LYS A 1 80 ? 4.400 -11.636 -20.818 1.00 86.38 80 LYS A C 1
ATOM 626 O O . LYS A 1 80 ? 5.286 -12.070 -21.548 1.00 86.38 80 LYS A O 1
ATOM 631 N N . LEU A 1 81 ? 4.567 -10.561 -20.045 1.00 86.50 81 LEU A N 1
ATOM 632 C CA . LEU A 1 81 ? 5.820 -9.803 -19.978 1.00 86.50 81 LEU A CA 1
ATOM 633 C C . LEU A 1 81 ? 6.966 -10.639 -19.397 1.00 86.50 81 LEU A C 1
ATOM 635 O O . LEU A 1 81 ? 8.060 -10.607 -19.950 1.00 86.50 81 LEU A O 1
ATOM 639 N N . LEU A 1 82 ? 6.722 -11.414 -18.336 1.00 83.12 82 LEU A N 1
ATOM 640 C CA . LEU A 1 82 ? 7.742 -12.283 -17.739 1.00 83.12 82 LEU A CA 1
ATOM 641 C C . LEU A 1 82 ? 8.179 -13.399 -18.694 1.00 83.12 82 LEU A C 1
ATOM 643 O O . LEU A 1 82 ? 9.374 -13.612 -18.847 1.00 83.12 82 LEU A O 1
ATOM 647 N N . ARG A 1 83 ? 7.247 -14.026 -19.425 1.00 84.50 83 ARG A N 1
ATOM 648 C CA . ARG A 1 83 ? 7.597 -15.003 -20.474 1.00 84.50 83 ARG A CA 1
ATOM 649 C C . ARG A 1 83 ? 8.431 -14.387 -21.600 1.00 84.50 83 ARG A C 1
ATOM 651 O O . ARG A 1 83 ? 9.306 -15.041 -22.152 1.00 84.50 83 ARG A O 1
ATOM 658 N N . ARG A 1 84 ? 8.167 -13.129 -21.971 1.00 89.19 84 ARG A N 1
ATOM 659 C CA . ARG A 1 84 ? 8.999 -12.406 -22.952 1.00 89.19 84 ARG A CA 1
ATOM 660 C C . ARG A 1 84 ? 10.389 -12.118 -22.389 1.00 89.19 84 ARG A C 1
ATOM 662 O O . ARG A 1 84 ? 11.369 -12.316 -23.092 1.00 89.19 84 ARG A O 1
ATOM 669 N N . LEU A 1 85 ? 10.475 -11.694 -21.129 1.00 86.88 85 LEU A N 1
ATOM 670 C CA . LEU A 1 85 ? 11.745 -11.471 -20.438 1.00 86.88 85 LEU A CA 1
ATOM 671 C C . LEU A 1 85 ? 12.582 -12.757 -20.367 1.00 86.88 85 LEU A C 1
ATOM 673 O O . LEU A 1 85 ? 13.778 -12.704 -20.614 1.00 86.88 85 LEU A O 1
ATOM 677 N N . GLU A 1 86 ? 11.950 -13.897 -20.088 1.00 85.44 86 GLU A N 1
ATOM 678 C CA . GLU A 1 86 ? 12.573 -15.227 -20.090 1.00 85.44 86 GLU A CA 1
ATOM 679 C C . GLU A 1 86 ? 13.159 -15.580 -21.460 1.00 85.44 86 GLU A C 1
ATOM 681 O O . GLU A 1 86 ? 14.340 -15.901 -21.552 1.00 85.44 86 GLU A O 1
ATOM 686 N N . LYS A 1 87 ? 12.382 -15.424 -22.539 1.00 86.75 87 LYS A N 1
ATOM 687 C CA . LYS A 1 87 ? 12.889 -15.635 -23.905 1.00 86.75 87 LYS A CA 1
ATOM 688 C 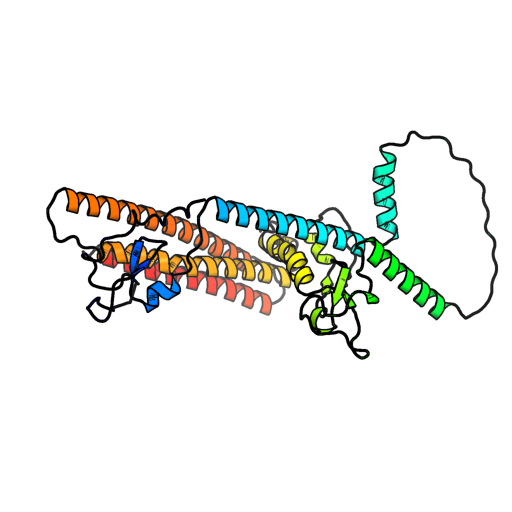C . LYS A 1 87 ? 14.082 -14.732 -24.223 1.00 86.75 87 LYS A C 1
ATOM 690 O O . LYS A 1 87 ? 15.054 -15.190 -24.806 1.00 86.75 87 LYS A O 1
ATOM 695 N N . LEU A 1 88 ? 14.024 -13.462 -23.820 1.00 88.12 88 LEU A N 1
ATOM 696 C CA . LEU A 1 88 ? 15.123 -12.514 -24.026 1.00 88.12 88 LEU A CA 1
ATOM 697 C C . LEU A 1 88 ? 16.373 -12.882 -23.221 1.00 88.12 88 LEU A C 1
ATOM 699 O O . LEU A 1 88 ? 17.474 -12.700 -23.726 1.00 88.12 88 LEU A O 1
ATOM 703 N N . ALA A 1 89 ? 16.204 -13.401 -22.003 1.00 84.94 89 ALA A N 1
ATOM 704 C CA . ALA A 1 89 ? 17.308 -13.840 -21.158 1.00 84.94 89 ALA A CA 1
ATOM 705 C C . ALA A 1 89 ? 18.002 -15.086 -21.727 1.00 84.94 89 ALA A C 1
ATOM 707 O O . ALA A 1 89 ? 19.224 -15.152 -21.737 1.00 84.94 89 ALA A O 1
ATOM 708 N N . LEU A 1 90 ? 17.230 -16.053 -22.229 1.00 82.69 90 LEU A N 1
ATOM 709 C CA . LEU A 1 90 ? 17.741 -17.318 -22.768 1.00 82.69 90 LEU A CA 1
ATOM 710 C C . LEU A 1 90 ? 18.377 -17.183 -24.162 1.00 82.69 90 LEU A C 1
ATOM 712 O O . LEU A 1 90 ? 19.172 -18.027 -24.573 1.00 82.69 90 LEU A O 1
ATOM 716 N N . GLY A 1 91 ? 18.057 -16.110 -24.886 1.00 79.12 91 GLY A N 1
ATOM 717 C CA . GLY A 1 91 ? 18.621 -15.841 -26.203 1.00 79.12 91 GLY A CA 1
ATOM 718 C C . GLY A 1 91 ? 18.147 -16.812 -27.302 1.00 79.12 91 GLY A C 1
ATOM 719 O O . GLY A 1 91 ? 17.295 -17.674 -27.072 1.00 79.12 91 GLY A O 1
ATOM 720 N N . PRO A 1 92 ? 18.682 -16.671 -28.531 1.00 68.69 92 PRO A N 1
ATOM 721 C CA . PRO A 1 92 ? 18.217 -17.417 -29.704 1.00 68.69 92 PRO A CA 1
ATOM 722 C C . PRO A 1 92 ? 18.460 -18.929 -29.634 1.00 68.69 92 PRO A C 1
ATOM 724 O O . PRO A 1 92 ? 17.636 -19.696 -30.125 1.00 68.69 92 PRO A O 1
ATOM 727 N N . GLN A 1 93 ? 19.575 -19.360 -29.031 1.00 61.12 93 GLN A N 1
ATOM 728 C CA . GLN A 1 93 ? 19.993 -20.768 -29.042 1.00 61.12 93 GLN A CA 1
ATOM 729 C C . GLN A 1 93 ? 19.119 -21.643 -28.130 1.00 61.12 93 GLN A C 1
ATOM 731 O O . GLN A 1 93 ? 18.591 -22.651 -28.582 1.00 61.12 93 GLN A O 1
ATOM 736 N N . ALA A 1 94 ? 18.836 -21.207 -26.900 1.00 58.03 94 ALA A N 1
ATOM 737 C CA . ALA A 1 94 ? 18.003 -21.975 -25.966 1.00 58.03 94 ALA A CA 1
ATOM 738 C C . ALA A 1 94 ? 16.488 -21.925 -26.286 1.00 58.03 94 ALA A C 1
ATOM 740 O O . ALA A 1 94 ? 15.724 -22.808 -25.880 1.00 58.03 94 ALA A O 1
ATOM 741 N N . ALA A 1 95 ? 16.023 -20.912 -27.031 1.00 55.28 95 ALA A N 1
ATOM 742 C CA . ALA A 1 95 ? 14.631 -20.817 -27.482 1.00 55.28 95 ALA A CA 1
ATOM 743 C C . ALA A 1 95 ? 14.285 -21.842 -28.584 1.00 55.28 95 ALA A C 1
ATOM 745 O O . ALA A 1 95 ? 13.142 -22.301 -28.659 1.00 55.28 95 ALA A O 1
ATOM 746 N N . ALA A 1 96 ? 15.261 -22.220 -29.419 1.00 55.84 96 ALA A N 1
ATOM 747 C CA . ALA A 1 96 ? 15.095 -23.253 -30.441 1.00 55.84 96 ALA A CA 1
ATOM 748 C C . ALA A 1 96 ? 14.902 -24.641 -29.803 1.00 55.84 96 ALA A C 1
ATOM 750 O O . ALA A 1 96 ? 13.944 -25.345 -30.138 1.00 55.84 96 ALA A O 1
ATOM 751 N N . ASP A 1 97 ? 15.721 -24.970 -28.800 1.00 50.47 97 ASP A N 1
ATOM 752 C CA . ASP A 1 97 ? 15.690 -26.255 -28.086 1.00 50.47 97 ASP A CA 1
ATOM 753 C C . ASP A 1 97 ? 14.380 -26.484 -27.319 1.00 50.47 97 ASP A C 1
ATOM 755 O O . ASP A 1 97 ? 13.840 -27.592 -27.287 1.00 50.47 97 ASP A O 1
ATOM 759 N N . SER A 1 98 ? 13.796 -25.421 -26.760 1.00 52.12 98 SER A N 1
ATOM 760 C CA . SER A 1 98 ? 12.520 -25.498 -26.038 1.00 52.12 98 SER A CA 1
ATOM 761 C C . SER A 1 98 ? 11.294 -25.632 -26.960 1.00 52.12 98 SER A C 1
ATOM 763 O O . SER A 1 98 ? 10.283 -26.199 -26.543 1.00 52.12 98 SER A O 1
ATOM 765 N N . SER A 1 99 ? 11.376 -25.204 -28.228 1.00 50.69 99 SER A N 1
ATOM 766 C CA . SER A 1 99 ? 10.340 -25.477 -29.246 1.00 50.69 99 SER A CA 1
ATOM 767 C C . SER A 1 99 ? 10.437 -26.896 -29.831 1.00 50.69 99 SER A C 1
ATOM 769 O O . SER A 1 99 ? 9.420 -27.541 -30.111 1.00 50.69 99 SER A O 1
ATOM 771 N N . LEU A 1 100 ? 11.662 -27.424 -29.933 1.00 47.22 100 LEU A N 1
ATOM 772 C CA . LEU A 1 100 ? 11.933 -28.799 -30.348 1.00 47.22 100 LEU A CA 1
ATOM 773 C C . LEU A 1 100 ? 11.473 -29.806 -29.284 1.00 47.22 100 LEU A C 1
ATOM 775 O O . LEU A 1 100 ? 10.973 -30.871 -29.638 1.00 47.22 100 LEU A O 1
ATOM 779 N N . ALA A 1 101 ? 11.545 -29.456 -27.995 1.00 41.19 101 ALA A N 1
ATOM 780 C CA . ALA A 1 101 ? 11.037 -30.291 -26.903 1.00 41.19 101 ALA A CA 1
ATOM 781 C C . ALA A 1 101 ? 9.508 -30.507 -26.951 1.00 41.19 101 ALA A C 1
ATOM 783 O O . ALA A 1 101 ? 9.037 -31.587 -26.606 1.00 41.19 101 ALA A O 1
ATOM 784 N N . VAL A 1 102 ? 8.732 -29.521 -27.425 1.00 44.75 102 VAL A N 1
ATOM 785 C CA . VAL A 1 102 ? 7.272 -29.660 -27.613 1.00 44.75 102 VAL A CA 1
ATOM 786 C C . VAL A 1 102 ? 6.947 -30.476 -28.870 1.00 44.75 102 VAL A C 1
ATOM 788 O O . VAL A 1 102 ? 6.004 -31.260 -28.864 1.00 44.75 102 VAL A O 1
ATOM 791 N N . SER A 1 103 ? 7.764 -30.356 -29.920 1.00 40.81 103 SER A N 1
ATOM 792 C CA . SER A 1 103 ? 7.577 -31.090 -31.184 1.00 40.81 103 SER A CA 1
ATOM 793 C C . SER A 1 103 ? 7.987 -32.570 -31.093 1.00 40.81 103 SER A C 1
ATOM 795 O O . SER A 1 103 ? 7.489 -33.404 -31.843 1.00 40.81 103 SER A O 1
ATOM 797 N N . ARG A 1 104 ? 8.864 -32.929 -30.145 1.00 43.88 104 ARG A N 1
ATOM 798 C CA . ARG A 1 104 ? 9.284 -34.321 -29.891 1.00 43.88 104 ARG A CA 1
ATOM 799 C C . ARG A 1 104 ? 8.242 -35.171 -29.154 1.00 43.88 104 ARG A C 1
ATOM 801 O O . ARG A 1 104 ? 8.418 -36.380 -29.076 1.00 43.88 104 ARG A O 1
ATOM 808 N N . LEU A 1 105 ? 7.153 -34.578 -28.657 1.00 47.09 105 LEU A N 1
ATOM 809 C CA . LEU A 1 105 ? 6.026 -35.320 -28.070 1.00 47.09 105 LEU A CA 1
ATOM 810 C C . LEU A 1 105 ? 5.012 -35.816 -29.118 1.00 47.09 105 LEU A C 1
ATOM 812 O O . LEU A 1 105 ? 4.108 -36.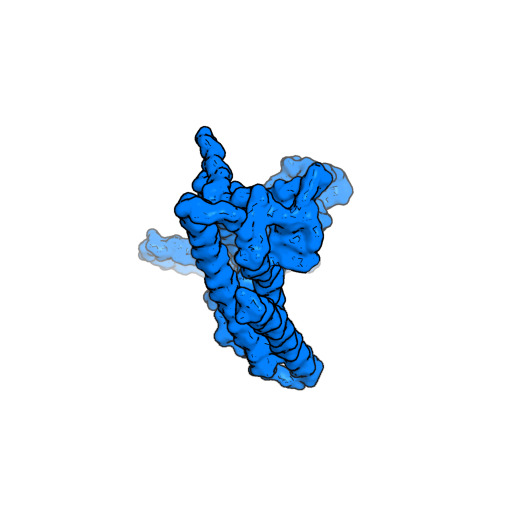566 -28.766 1.00 47.09 105 LEU A O 1
ATOM 816 N N . SER A 1 106 ? 5.161 -35.440 -30.394 1.00 48.62 106 SER A N 1
ATOM 817 C CA . SER A 1 106 ? 4.238 -35.824 -31.475 1.00 48.62 106 SER A CA 1
ATOM 818 C C . SER A 1 106 ? 4.906 -36.455 -32.703 1.00 48.62 106 SER A C 1
ATOM 820 O O . SER A 1 106 ? 4.230 -36.687 -33.702 1.00 48.62 106 SER A O 1
ATOM 822 N N . ALA A 1 107 ? 6.203 -36.770 -32.655 1.00 41.31 107 ALA A N 1
ATOM 823 C CA . ALA A 1 107 ? 6.920 -37.355 -33.788 1.00 41.31 107 ALA A CA 1
ATOM 824 C C . ALA A 1 107 ? 7.495 -38.738 -33.443 1.00 41.31 107 ALA A C 1
ATOM 826 O O . ALA A 1 107 ? 8.404 -38.858 -32.624 1.00 41.31 107 ALA A O 1
ATOM 827 N N . SER A 1 108 ? 6.966 -39.777 -34.098 1.00 41.22 108 SER A N 1
ATOM 828 C CA . SER A 1 108 ? 7.555 -41.124 -34.113 1.00 41.22 108 SER A CA 1
ATOM 829 C C . SER A 1 108 ? 8.885 -41.134 -34.888 1.00 41.22 108 SER A C 1
ATOM 831 O O . SER A 1 108 ? 9.030 -40.382 -35.856 1.00 41.22 108 SER A O 1
ATOM 833 N N . PRO A 1 109 ? 9.870 -41.967 -34.503 1.00 41.72 109 PRO A N 1
ATOM 834 C CA . PRO A 1 109 ? 11.221 -41.881 -35.041 1.00 41.72 109 PRO A CA 1
ATOM 835 C C . PRO A 1 109 ? 11.344 -42.613 -36.383 1.00 41.72 109 PRO A C 1
ATOM 837 O O . PRO A 1 109 ? 11.164 -43.825 -36.453 1.00 41.72 109 PRO A O 1
ATOM 840 N N . SER A 1 110 ? 11.734 -41.893 -37.438 1.00 32.91 110 SER A N 1
ATOM 841 C CA . SER A 1 110 ? 12.232 -42.493 -38.683 1.00 32.91 110 SER A CA 1
ATOM 842 C C . SER A 1 110 ? 13.693 -42.094 -38.894 1.00 32.91 110 SER A C 1
ATOM 844 O O . SER A 1 110 ? 14.001 -40.923 -39.086 1.00 32.91 110 SER A O 1
ATOM 846 N N . ARG A 1 111 ? 14.563 -43.102 -38.772 1.00 36.53 111 ARG A N 1
ATOM 847 C CA . ARG A 1 111 ? 15.957 -43.267 -39.230 1.00 36.53 111 ARG A CA 1
ATOM 848 C C . ARG A 1 111 ? 16.734 -42.055 -39.782 1.00 36.53 111 ARG A C 1
ATOM 850 O O . ARG A 1 111 ? 16.402 -41.479 -40.811 1.00 36.53 111 ARG A O 1
ATOM 857 N N . ALA A 1 112 ? 17.884 -41.823 -39.148 1.00 32.97 112 ALA A N 1
ATOM 858 C CA . ALA A 1 112 ? 19.000 -41.014 -39.625 1.00 32.97 112 ALA A CA 1
ATOM 859 C C . ALA A 1 112 ? 19.835 -41.728 -40.709 1.00 32.97 112 ALA A C 1
ATOM 861 O O . ALA A 1 112 ? 19.981 -42.950 -40.682 1.00 32.97 112 ALA A O 1
ATOM 862 N N . GLY A 1 113 ? 20.459 -40.938 -41.586 1.00 29.88 113 GLY A N 1
ATOM 863 C CA . GLY A 1 113 ? 21.641 -41.303 -42.371 1.00 29.88 113 GLY A CA 1
ATOM 864 C C . GLY A 1 113 ? 22.691 -40.182 -42.251 1.00 29.88 113 GLY A C 1
ATOM 865 O O . GLY A 1 113 ? 22.288 -39.016 -42.257 1.00 29.88 113 GLY A O 1
ATOM 866 N N . PRO A 1 114 ? 23.998 -40.472 -42.089 1.00 42.47 114 PRO A N 1
ATOM 867 C CA . PRO A 1 114 ? 25.027 -39.444 -41.959 1.00 42.47 114 PRO A CA 1
ATOM 868 C C . PRO A 1 114 ? 25.835 -39.266 -43.255 1.00 42.47 114 PRO A C 1
ATOM 870 O O . PRO A 1 114 ? 26.203 -40.246 -43.897 1.00 42.47 114 PRO A O 1
ATOM 873 N N . SER A 1 115 ? 26.212 -38.027 -43.580 1.00 30.45 115 SER A N 1
ATOM 874 C CA . SER A 1 115 ? 27.403 -37.764 -44.398 1.00 30.45 115 SER A CA 1
ATOM 875 C C . SER A 1 115 ? 28.009 -36.382 -44.113 1.00 30.45 115 SER A C 1
ATOM 877 O O . SER A 1 115 ? 27.374 -35.345 -44.291 1.00 30.45 115 SER A O 1
ATOM 879 N N . SER A 1 116 ? 29.259 -36.443 -43.657 1.00 29.98 116 SER A N 1
ATOM 880 C CA . SER A 1 116 ? 30.361 -35.465 -43.605 1.00 29.98 116 SER A CA 1
ATOM 881 C C . SER A 1 116 ? 30.568 -34.688 -44.928 1.00 29.98 116 SER A C 1
ATOM 883 O O . SER A 1 116 ? 30.197 -35.196 -45.978 1.00 29.98 116 SER A O 1
ATOM 885 N N . SER A 1 117 ? 31.115 -33.463 -45.002 1.00 37.94 117 SER A N 1
ATOM 886 C CA . SER A 1 117 ? 32.466 -33.014 -44.598 1.00 37.94 117 SER A CA 1
ATOM 887 C C . SER A 1 117 ? 32.646 -31.477 -44.751 1.00 37.94 117 SER A C 1
ATOM 889 O O . SER A 1 117 ? 31.799 -30.830 -45.370 1.00 37.94 117 SER A O 1
ATOM 891 N N . PRO A 1 118 ? 33.747 -30.883 -44.230 1.00 42.66 118 PRO A N 1
ATOM 892 C CA . PRO A 1 118 ? 33.983 -29.437 -44.162 1.00 42.66 118 PRO A CA 1
ATOM 893 C C . PRO A 1 118 ? 34.847 -28.889 -45.316 1.00 42.66 118 PRO A C 1
ATOM 895 O O . PRO A 1 118 ? 35.769 -29.553 -45.783 1.00 42.66 118 PRO A O 1
ATOM 898 N N . GLY A 1 119 ? 34.593 -27.641 -45.719 1.00 30.33 119 GLY A N 1
ATOM 899 C CA . GLY A 1 119 ? 35.424 -26.876 -46.654 1.00 30.33 119 GLY A CA 1
ATOM 900 C C . GLY A 1 119 ? 36.054 -25.662 -45.970 1.00 30.33 119 GLY A C 1
ATOM 901 O O . GLY A 1 119 ? 35.355 -24.760 -45.512 1.00 30.33 119 GLY A O 1
ATOM 902 N N . THR A 1 120 ? 37.379 -25.664 -45.883 1.00 35.84 120 THR A N 1
ATOM 903 C CA . THR A 1 120 ? 38.237 -24.554 -45.465 1.00 35.84 120 THR A CA 1
ATOM 904 C C . THR A 1 120 ? 38.401 -23.538 -46.597 1.00 35.84 120 THR A C 1
ATOM 906 O O . THR A 1 120 ? 38.715 -23.903 -47.724 1.00 35.84 120 THR A O 1
ATOM 909 N N . SER A 1 121 ? 38.299 -22.243 -46.287 1.00 32.06 121 SER A N 1
ATOM 910 C CA . SER A 1 121 ? 38.979 -21.201 -47.064 1.00 32.06 121 SER A CA 1
ATOM 911 C C . SER A 1 121 ? 39.276 -19.984 -46.189 1.00 32.06 121 SER A C 1
ATOM 913 O O . SER A 1 121 ? 38.385 -19.281 -45.711 1.00 32.06 121 SER A O 1
ATOM 915 N N . SER A 1 122 ? 40.570 -19.782 -45.981 1.00 35.47 122 SER A N 1
ATOM 916 C CA . SER A 1 122 ? 41.245 -18.610 -45.437 1.00 35.47 122 SER A CA 1
ATOM 917 C C . SER A 1 122 ? 41.004 -17.348 -46.272 1.00 35.47 122 SER A C 1
ATOM 919 O O . SER A 1 122 ? 41.076 -17.410 -47.496 1.00 35.47 122 SER A O 1
ATOM 921 N N . GLY A 1 123 ? 40.851 -16.190 -45.622 1.00 32.19 123 GLY A N 1
ATOM 922 C CA . GLY A 1 123 ? 41.032 -14.897 -46.287 1.00 32.19 123 GLY A CA 1
ATOM 923 C C . GLY A 1 123 ? 40.402 -13.699 -45.572 1.00 32.19 123 GLY A C 1
ATOM 924 O O . GLY A 1 123 ? 39.187 -13.617 -45.437 1.00 32.19 123 GLY A O 1
ATOM 925 N N . GLY A 1 124 ? 41.237 -12.728 -45.193 1.00 33.28 124 GLY A N 1
ATOM 926 C CA . GLY A 1 124 ? 40.862 -11.309 -45.181 1.00 33.28 124 GLY A CA 1
ATOM 927 C C . GLY A 1 124 ? 40.421 -10.712 -43.842 1.00 33.28 124 GLY A C 1
ATOM 928 O O . GLY A 1 124 ? 39.297 -10.901 -43.377 1.00 33.28 124 GLY A O 1
ATOM 929 N N . GLY A 1 125 ? 41.297 -9.886 -43.265 1.00 39.62 125 GLY A N 1
ATOM 930 C CA . GLY A 1 125 ? 41.098 -9.054 -42.072 1.00 39.62 125 GLY A CA 1
ATOM 931 C C . GLY A 1 125 ? 40.053 -7.933 -42.209 1.00 39.62 125 GLY A C 1
ATOM 932 O O . GLY A 1 125 ? 40.347 -6.784 -41.913 1.00 39.62 125 GLY A O 1
ATOM 933 N N . GLY A 1 126 ? 38.819 -8.262 -42.607 1.00 48.19 126 GLY A N 1
ATOM 934 C CA . GLY A 1 126 ? 37.654 -7.360 -42.637 1.00 48.19 126 GLY A CA 1
ATOM 935 C C . GLY A 1 126 ? 36.524 -7.773 -41.679 1.00 48.19 126 GLY A C 1
ATOM 936 O O . GLY A 1 126 ? 35.367 -7.390 -41.856 1.00 48.19 126 GLY A O 1
ATOM 937 N N . SER A 1 127 ? 36.820 -8.628 -40.693 1.00 56.34 127 SER A N 1
ATOM 938 C CA . SER A 1 127 ? 35.806 -9.506 -40.085 1.00 56.34 127 SER A CA 1
ATOM 939 C C . SER A 1 127 ? 35.280 -9.078 -38.705 1.00 56.34 127 SER A C 1
ATOM 941 O O . SER A 1 127 ? 34.229 -9.555 -38.287 1.00 56.34 127 SER A O 1
ATOM 943 N N . PHE A 1 128 ? 35.944 -8.171 -37.979 1.00 51.88 128 PHE A N 1
ATOM 944 C CA . PHE A 1 128 ? 35.481 -7.797 -36.631 1.00 51.88 128 PHE A CA 1
ATOM 945 C C . PHE A 1 128 ? 34.230 -6.911 -36.667 1.00 51.88 128 PHE A C 1
ATOM 947 O O . PHE A 1 128 ? 33.210 -7.256 -36.069 1.00 51.88 128 PHE A O 1
ATOM 954 N N . PHE A 1 129 ? 34.261 -5.806 -37.418 1.00 48.91 129 PHE A N 1
ATOM 955 C CA . PHE A 1 129 ? 33.119 -4.889 -37.517 1.00 48.91 129 PHE A CA 1
ATOM 956 C C . PHE A 1 129 ? 31.915 -5.513 -38.240 1.00 48.91 129 PHE A C 1
ATOM 958 O O . PHE A 1 129 ? 30.772 -5.268 -37.852 1.00 48.91 129 PHE A O 1
ATOM 965 N N . SER A 1 130 ? 32.149 -6.368 -39.240 1.00 52.62 130 SER A N 1
ATOM 966 C CA . SER A 1 130 ? 31.094 -7.087 -39.968 1.00 52.62 130 SER A CA 1
ATOM 967 C C . SER A 1 130 ? 30.435 -8.178 -39.114 1.00 52.62 130 SER A C 1
ATOM 969 O O . SER A 1 130 ? 29.205 -8.238 -39.077 1.00 52.62 130 SER A O 1
ATOM 971 N N . ARG A 1 131 ? 31.200 -8.960 -38.329 1.00 55.22 131 ARG A N 1
ATOM 972 C CA . ARG A 1 131 ? 30.634 -9.910 -37.345 1.00 55.22 131 ARG A CA 1
ATOM 973 C C . ARG A 1 131 ? 29.879 -9.211 -36.219 1.00 55.22 131 ARG A C 1
ATOM 975 O O . ARG A 1 131 ? 28.816 -9.685 -35.830 1.00 55.22 131 ARG A O 1
ATOM 982 N N . LEU A 1 132 ? 30.383 -8.085 -35.706 1.00 61.06 132 LEU A N 1
ATOM 983 C CA . LEU A 1 132 ? 29.687 -7.294 -34.681 1.00 61.06 132 LEU A CA 1
ATOM 984 C C . LEU A 1 132 ? 28.355 -6.745 -35.208 1.00 61.06 132 LEU A C 1
ATOM 986 O O . LEU A 1 132 ? 27.340 -6.830 -34.517 1.00 61.06 132 LEU A O 1
ATOM 990 N N . LYS A 1 133 ? 28.335 -6.243 -36.449 1.00 54.88 133 LYS A N 1
ATOM 991 C CA . LYS A 1 133 ? 27.115 -5.756 -37.108 1.00 54.88 133 LYS A CA 1
ATOM 992 C C . LYS A 1 133 ? 26.125 -6.893 -37.380 1.00 54.88 133 LYS A C 1
ATOM 994 O O . LYS A 1 133 ? 24.946 -6.731 -37.086 1.00 54.88 133 LYS A O 1
ATOM 999 N N . ALA A 1 134 ? 26.593 -8.053 -37.844 1.00 55.31 134 ALA A N 1
ATOM 1000 C CA . ALA A 1 134 ? 25.763 -9.245 -38.040 1.00 55.31 134 ALA A CA 1
ATOM 1001 C C . ALA A 1 134 ? 25.174 -9.771 -36.717 1.00 55.31 134 ALA A C 1
ATOM 1003 O O . ALA A 1 134 ? 23.983 -10.060 -36.645 1.00 55.31 134 ALA A O 1
ATOM 1004 N N . LYS A 1 135 ? 25.966 -9.800 -35.636 1.00 59.62 135 LYS A N 1
ATOM 1005 C CA . LYS A 1 135 ? 25.505 -10.179 -34.290 1.00 59.62 135 LYS A CA 1
ATOM 1006 C C . LYS A 1 135 ? 24.494 -9.176 -33.723 1.00 59.62 135 LYS A C 1
ATOM 1008 O O . LYS A 1 135 ? 23.510 -9.578 -33.112 1.00 59.62 135 LYS A O 1
ATOM 1013 N N . ALA A 1 136 ? 24.691 -7.876 -33.953 1.00 59.50 136 ALA A N 1
ATOM 1014 C CA . ALA A 1 136 ? 23.750 -6.834 -33.537 1.00 59.50 136 ALA A CA 1
ATOM 1015 C C . ALA A 1 136 ? 22.422 -6.885 -34.317 1.00 59.50 136 ALA A C 1
ATOM 1017 O O . ALA A 1 136 ? 21.359 -6.688 -33.727 1.00 59.50 136 ALA A O 1
ATOM 1018 N N . LEU A 1 137 ? 22.475 -7.172 -35.622 1.00 61.31 137 LEU A N 1
ATOM 1019 C CA . LEU A 1 137 ? 21.289 -7.377 -36.458 1.00 61.31 137 LEU A CA 1
ATOM 1020 C C . LEU A 1 137 ? 20.535 -8.648 -36.047 1.00 61.31 137 LEU A C 1
ATOM 1022 O O . LEU A 1 137 ? 19.332 -8.570 -35.817 1.00 61.31 137 LEU A O 1
ATOM 1026 N N . GLY A 1 138 ? 21.246 -9.761 -35.835 1.00 60.59 138 GLY A N 1
ATOM 1027 C CA . GLY A 1 138 ? 20.662 -11.016 -35.351 1.00 60.59 138 GLY A CA 1
ATOM 1028 C C . GLY A 1 138 ? 20.027 -10.886 -33.963 1.00 60.59 138 GLY A C 1
ATOM 1029 O O . GLY A 1 138 ? 18.931 -11.390 -33.733 1.00 60.59 138 GLY A O 1
ATOM 1030 N N . ASN A 1 139 ? 20.643 -10.122 -33.054 1.00 72.06 139 ASN A N 1
ATOM 1031 C CA . ASN A 1 139 ? 20.037 -9.811 -31.757 1.00 72.06 139 ASN A CA 1
ATOM 1032 C C . ASN A 1 139 ? 18.767 -8.962 -31.902 1.00 72.06 139 ASN A C 1
ATOM 1034 O O . ASN A 1 139 ? 17.789 -9.210 -31.205 1.00 72.06 139 ASN A O 1
ATOM 1038 N N . ARG A 1 140 ? 18.746 -7.974 -32.807 1.00 76.00 140 ARG A N 1
ATOM 1039 C CA . ARG A 1 140 ? 17.560 -7.132 -33.034 1.00 76.00 140 ARG A CA 1
ATOM 1040 C C . ARG A 1 140 ? 16.412 -7.923 -33.670 1.00 76.00 140 ARG A C 1
ATOM 1042 O O . ARG A 1 140 ? 15.261 -7.717 -33.297 1.00 76.00 140 ARG A O 1
ATOM 1049 N N . GLU A 1 141 ? 16.717 -8.816 -34.602 1.00 77.69 141 GLU A N 1
ATOM 1050 C CA . GLU A 1 141 ? 15.737 -9.702 -35.233 1.00 77.69 141 GLU A CA 1
ATOM 1051 C C . GLU A 1 141 ? 15.156 -10.703 -34.228 1.00 77.69 141 GLU A C 1
ATOM 1053 O O . GLU A 1 141 ? 13.938 -10.861 -34.139 1.00 77.69 141 GLU A O 1
ATOM 1058 N N . PHE A 1 142 ? 16.003 -11.282 -33.374 1.00 82.19 142 PHE A N 1
ATOM 1059 C CA . PHE A 1 142 ? 15.556 -12.104 -32.255 1.00 82.19 142 PHE A CA 1
ATOM 1060 C C . PHE A 1 142 ? 14.700 -11.319 -31.245 1.00 82.19 142 PHE A C 1
ATOM 1062 O O . PHE A 1 142 ? 13.621 -11.766 -30.866 1.00 82.19 142 PHE A O 1
ATOM 1069 N N . GLU A 1 143 ? 15.114 -10.116 -30.833 1.00 84.19 143 GLU A N 1
ATOM 1070 C CA . GLU A 1 143 ? 14.312 -9.271 -29.932 1.00 84.19 143 GLU A CA 1
ATOM 1071 C C . GLU A 1 143 ? 12.921 -8.962 -30.523 1.00 84.19 143 GLU A C 1
ATOM 1073 O O . GLU A 1 143 ? 11.925 -8.913 -29.791 1.00 84.19 143 GLU A O 1
ATOM 1078 N N . ALA A 1 144 ? 12.844 -8.779 -31.844 1.00 82.75 144 ALA A N 1
ATOM 1079 C CA . ALA A 1 144 ? 11.598 -8.572 -32.575 1.00 82.75 144 ALA A CA 1
ATOM 1080 C C . ALA A 1 144 ? 10.767 -9.859 -32.754 1.00 82.75 144 ALA A C 1
ATOM 1082 O O . ALA A 1 144 ? 9.546 -9.769 -32.910 1.00 82.75 144 ALA A O 1
ATOM 1083 N N . SER A 1 145 ? 11.374 -11.049 -32.684 1.00 84.75 145 SER A N 1
ATOM 1084 C CA . SER A 1 145 ? 10.637 -12.320 -32.696 1.00 84.75 145 SER A CA 1
ATOM 1085 C C . SER A 1 145 ? 10.000 -12.631 -31.335 1.00 84.75 145 SER A C 1
ATOM 1087 O O . SER A 1 145 ? 8.930 -13.242 -31.268 1.00 84.75 145 SER A O 1
ATOM 1089 N N . VAL A 1 146 ? 10.587 -12.142 -30.232 1.00 87.69 146 VAL A N 1
ATOM 1090 C CA . VAL A 1 146 ? 10.007 -12.290 -28.885 1.00 87.69 146 VAL A CA 1
ATOM 1091 C C . VAL A 1 146 ? 8.743 -11.444 -28.709 1.00 87.69 146 VAL A C 1
ATOM 1093 O O . VAL A 1 146 ? 7.773 -11.875 -28.069 1.00 87.69 146 VAL A O 1
ATOM 1096 N N . VAL A 1 147 ? 8.735 -10.231 -29.262 1.00 90.12 147 VAL A N 1
ATOM 1097 C CA . VAL A 1 147 ? 7.562 -9.356 -29.288 1.00 90.12 147 VAL A CA 1
ATOM 1098 C C . VAL A 1 147 ? 7.525 -8.560 -30.582 1.00 90.12 147 VAL A C 1
ATOM 1100 O O . VAL A 1 147 ? 8.507 -7.930 -30.952 1.00 90.12 147 VAL A O 1
ATOM 1103 N N . ARG A 1 148 ? 6.360 -8.517 -31.235 1.00 89.50 148 ARG A N 1
ATOM 1104 C CA . ARG A 1 148 ? 6.175 -7.745 -32.465 1.00 89.50 148 ARG A CA 1
ATOM 1105 C C . ARG A 1 148 ? 6.433 -6.260 -32.210 1.00 89.50 148 ARG A C 1
ATOM 1107 O O . ARG A 1 148 ? 5.676 -5.604 -31.492 1.00 89.50 148 ARG A O 1
ATOM 1114 N N . TRP A 1 149 ? 7.484 -5.726 -32.822 1.00 92.31 149 TRP A N 1
ATOM 1115 C CA . TRP A 1 149 ? 7.791 -4.301 -32.756 1.00 92.31 149 TRP A CA 1
ATOM 1116 C C . TRP A 1 149 ? 6.863 -3.515 -33.672 1.00 92.31 149 TRP A C 1
ATOM 1118 O O . TRP A 1 149 ? 6.625 -3.889 -34.822 1.00 92.31 149 TRP A O 1
ATOM 1128 N N . LYS A 1 150 ? 6.335 -2.399 -33.166 1.00 90.19 150 LYS A N 1
ATOM 1129 C CA . LYS A 1 150 ? 5.600 -1.459 -34.008 1.00 90.19 150 LYS A CA 1
ATOM 1130 C C . LYS A 1 150 ? 6.562 -0.834 -35.024 1.00 90.19 150 LYS A C 1
ATOM 1132 O O . LYS A 1 150 ? 7.666 -0.432 -34.639 1.00 90.19 150 LYS A O 1
ATOM 1137 N N . PRO A 1 151 ? 6.163 -0.729 -36.302 1.00 89.19 151 PRO A N 1
ATOM 1138 C CA . PRO A 1 151 ? 7.005 -0.122 -37.319 1.00 89.19 151 PRO A CA 1
ATOM 1139 C C . PRO A 1 151 ? 7.245 1.351 -36.982 1.00 89.19 151 PRO A C 1
ATOM 1141 O O . PRO A 1 151 ? 6.311 2.098 -36.695 1.00 89.19 151 PRO A O 1
ATOM 1144 N N . GLU A 1 152 ? 8.506 1.776 -37.037 1.00 86.25 152 GLU A N 1
ATOM 1145 C CA . GLU A 1 152 ? 8.917 3.136 -36.659 1.00 86.25 152 GLU A CA 1
ATOM 1146 C C . GLU A 1 152 ? 8.226 4.211 -37.508 1.00 86.25 152 GLU A C 1
ATOM 1148 O O . GLU A 1 152 ? 7.945 5.298 -37.006 1.00 86.25 152 GLU A O 1
ATOM 1153 N N . LYS A 1 153 ? 7.906 3.900 -38.771 1.00 85.12 153 LYS A N 1
ATOM 1154 C CA . LYS A 1 153 ? 7.185 4.797 -39.689 1.00 85.12 153 LYS A CA 1
ATOM 1155 C C . LYS A 1 153 ? 5.746 5.077 -39.242 1.00 85.12 153 LYS A C 1
ATOM 1157 O O . LYS A 1 153 ? 5.266 6.181 -39.443 1.00 85.12 153 LYS A O 1
ATOM 1162 N N . ALA A 1 154 ? 5.088 4.115 -38.591 1.00 85.94 154 ALA A N 1
ATOM 1163 C CA . ALA A 1 154 ? 3.719 4.279 -38.095 1.00 85.94 154 ALA A CA 1
ATOM 1164 C C . ALA A 1 154 ? 3.651 4.976 -36.724 1.00 85.94 154 ALA A C 1
ATOM 1166 O O . ALA A 1 154 ? 2.570 5.322 -36.259 1.00 85.94 154 ALA A O 1
ATOM 1167 N N . ALA A 1 155 ? 4.787 5.156 -36.044 1.00 89.12 155 ALA A N 1
ATOM 1168 C CA . ALA A 1 155 ? 4.851 5.846 -34.763 1.00 89.12 155 ALA A CA 1
ATOM 1169 C C . ALA A 1 155 ? 5.145 7.335 -34.985 1.00 89.12 155 ALA A C 1
ATOM 1171 O O . ALA A 1 155 ? 6.303 7.718 -35.170 1.00 89.12 155 ALA A O 1
ATOM 1172 N N . THR A 1 156 ? 4.107 8.169 -34.970 1.00 92.50 156 THR A N 1
ATOM 1173 C CA . THR A 1 156 ? 4.213 9.636 -35.084 1.00 92.50 156 THR A CA 1
ATOM 1174 C C . THR A 1 156 ? 4.527 10.310 -33.747 1.00 92.50 156 THR A C 1
ATOM 1176 O O . THR A 1 156 ? 5.173 11.353 -33.725 1.00 92.50 156 THR A O 1
ATOM 1179 N N . GLN A 1 157 ? 4.161 9.677 -32.629 1.00 95.06 157 GLN A N 1
ATOM 1180 C CA . GLN A 1 157 ? 4.351 10.196 -31.273 1.00 95.06 157 GLN A CA 1
ATOM 1181 C C . GLN A 1 157 ? 4.828 9.126 -30.287 1.00 95.06 157 GLN A C 1
ATOM 1183 O O . GLN A 1 157 ? 4.648 7.922 -30.502 1.00 95.06 157 GLN A O 1
ATOM 1188 N N . CYS A 1 158 ? 5.430 9.566 -29.181 1.00 94.88 158 CYS A N 1
ATOM 1189 C CA . CYS A 1 158 ? 5.863 8.695 -28.095 1.00 94.88 158 CYS A CA 1
ATOM 1190 C C . CYS A 1 158 ? 4.669 7.965 -27.465 1.00 94.88 158 CYS A C 1
ATOM 1192 O O . CYS A 1 158 ? 3.728 8.599 -27.000 1.00 94.88 158 CYS A O 1
ATOM 1194 N N . GLY A 1 159 ? 4.739 6.637 -27.334 1.00 93.56 159 GLY A N 1
ATOM 1195 C CA . GLY A 1 159 ? 3.666 5.832 -26.733 1.00 93.56 159 GLY A CA 1
ATOM 1196 C C . GLY A 1 159 ? 3.465 5.995 -25.217 1.00 93.56 159 GLY A C 1
ATOM 1197 O O . GLY A 1 159 ? 2.828 5.133 -24.615 1.00 93.56 159 GLY A O 1
ATOM 1198 N N . ALA A 1 160 ? 4.062 7.012 -24.585 1.00 93.94 160 ALA A N 1
ATOM 1199 C CA . ALA A 1 160 ? 3.907 7.306 -23.156 1.00 93.94 160 ALA A CA 1
ATOM 1200 C C . ALA A 1 160 ? 3.636 8.789 -22.880 1.00 93.94 160 ALA A C 1
ATOM 1202 O O . ALA A 1 160 ? 2.642 9.102 -22.244 1.00 93.94 160 ALA A O 1
ATOM 1203 N N . CYS A 1 161 ? 4.519 9.689 -23.326 1.00 93.88 161 CYS A N 1
ATOM 1204 C CA . CYS A 1 161 ? 4.358 11.131 -23.106 1.00 93.88 161 CYS A CA 1
ATOM 1205 C C . CYS A 1 161 ? 3.680 11.854 -24.272 1.00 93.88 161 CYS A C 1
ATOM 1207 O O . CYS A 1 161 ? 3.572 13.071 -24.224 1.00 93.88 161 CYS A O 1
ATOM 1209 N N . GLU A 1 162 ? 3.327 11.127 -25.337 1.00 94.50 162 GLU A N 1
ATOM 1210 C CA . GLU A 1 162 ? 2.631 11.646 -26.525 1.00 94.50 162 GLU A CA 1
ATOM 1211 C C . GLU A 1 162 ? 3.368 12.764 -27.278 1.00 94.50 162 GLU A C 1
ATOM 1213 O O . GLU A 1 162 ? 2.868 13.277 -28.272 1.00 94.50 162 GLU A O 1
ATOM 1218 N N . ALA A 1 163 ? 4.607 13.081 -26.887 1.00 92.69 163 ALA A N 1
ATOM 1219 C CA . ALA A 1 163 ? 5.445 14.029 -27.605 1.00 92.69 163 ALA A CA 1
ATOM 1220 C C . ALA A 1 163 ? 5.673 13.555 -29.056 1.00 92.69 163 ALA A C 1
ATOM 1222 O O . ALA A 1 163 ? 6.012 12.375 -29.256 1.00 92.69 163 ALA A O 1
ATOM 1223 N N . PRO A 1 164 ? 5.518 14.441 -30.057 1.00 93.81 164 PRO A N 1
ATOM 1224 C CA . PRO A 1 164 ? 5.720 14.095 -31.456 1.00 93.81 164 PRO A CA 1
ATOM 1225 C C . PRO A 1 164 ? 7.188 13.757 -31.713 1.00 93.81 164 PRO A C 1
ATOM 1227 O O . PRO A 1 164 ? 8.100 14.363 -31.143 1.00 93.81 164 PRO A O 1
ATOM 1230 N N . PHE A 1 165 ? 7.427 12.784 -32.587 1.00 94.25 165 PHE A N 1
ATOM 1231 C CA . PHE A 1 165 ? 8.781 12.483 -33.025 1.00 94.25 165 PHE A CA 1
ATOM 1232 C C . PHE A 1 165 ? 9.211 13.460 -34.126 1.00 94.25 165 PHE A C 1
ATOM 1234 O O . PHE A 1 165 ? 8.611 13.503 -35.195 1.00 94.25 165 PHE A O 1
ATOM 1241 N N . SER A 1 166 ? 10.287 14.204 -33.880 1.00 87.75 166 SER A N 1
ATOM 1242 C CA . SER A 1 166 ? 11.010 15.006 -34.871 1.00 87.75 166 SER A CA 1
ATOM 1243 C C . SER A 1 166 ? 12.235 14.258 -35.416 1.00 87.75 166 SER A C 1
ATOM 1245 O O . SER A 1 166 ? 12.634 13.223 -34.873 1.00 87.75 166 SER A O 1
ATOM 1247 N N . LEU A 1 167 ? 12.881 14.808 -36.450 1.00 82.50 167 LEU A N 1
ATOM 1248 C CA . LEU A 1 167 ? 14.119 14.263 -37.033 1.00 82.50 167 LEU A CA 1
ATOM 1249 C C . LEU A 1 167 ? 15.265 14.118 -36.012 1.00 82.50 167 LEU A C 1
ATOM 1251 O O . LEU A 1 167 ? 16.114 13.245 -36.159 1.00 82.50 167 LEU A O 1
ATOM 1255 N N . LEU A 1 168 ? 15.262 14.933 -34.952 1.00 81.50 168 LEU A N 1
ATOM 1256 C CA . LEU A 1 168 ? 16.256 14.899 -33.871 1.00 81.50 168 LEU A CA 1
ATOM 1257 C C . LEU A 1 168 ? 15.906 13.885 -32.768 1.00 81.50 168 LEU A C 1
ATOM 1259 O O . LEU A 1 168 ? 16.734 13.563 -31.915 1.00 81.50 168 LEU A O 1
ATOM 1263 N N . SER A 1 169 ? 14.677 13.367 -32.758 1.00 83.69 169 SER A N 1
ATOM 1264 C CA . SER A 1 169 ? 14.202 12.458 -31.719 1.00 83.69 169 SER A CA 1
ATOM 1265 C C . SER A 1 169 ? 14.408 10.993 -32.118 1.00 83.69 169 SER A C 1
ATOM 1267 O O . SER A 1 169 ? 13.782 10.456 -33.033 1.00 83.69 169 SER A O 1
ATOM 1269 N N . ARG A 1 170 ? 15.293 10.299 -31.397 1.00 86.62 170 ARG A N 1
ATOM 1270 C CA . ARG A 1 170 ? 15.532 8.873 -31.638 1.00 86.62 170 ARG A CA 1
ATOM 1271 C C . ARG A 1 170 ? 14.345 8.039 -31.152 1.00 86.62 170 ARG A C 1
ATOM 1273 O O . ARG A 1 170 ? 14.018 8.042 -29.964 1.00 86.62 170 ARG A O 1
ATOM 1280 N N . LYS A 1 171 ? 13.754 7.269 -32.066 1.00 92.56 171 LYS A N 1
ATOM 1281 C CA . LYS A 1 171 ? 12.713 6.276 -31.775 1.00 92.56 171 LYS A CA 1
ATOM 1282 C C . LYS A 1 171 ? 13.331 5.047 -31.107 1.00 92.56 171 LYS A C 1
ATOM 1284 O O . LYS A 1 171 ? 14.324 4.500 -31.585 1.00 92.56 171 LYS A O 1
ATOM 1289 N N . ILE A 1 172 ? 12.770 4.626 -29.974 1.00 93.06 172 ILE A N 1
ATOM 1290 C CA . ILE A 1 172 ? 13.295 3.515 -29.171 1.00 93.06 172 ILE A CA 1
ATOM 1291 C C . ILE A 1 172 ? 12.172 2.539 -28.830 1.00 93.06 172 ILE A C 1
ATOM 1293 O O . ILE A 1 172 ? 11.192 2.906 -28.185 1.00 93.06 172 ILE A O 1
ATOM 1297 N N . HIS A 1 173 ? 12.341 1.267 -29.193 1.00 94.25 173 HIS A N 1
ATOM 1298 C CA . HIS A 1 173 ? 11.404 0.212 -28.809 1.00 94.25 173 HIS A CA 1
ATOM 1299 C C . HIS A 1 173 ? 11.595 -0.249 -27.366 1.00 94.25 173 HIS A C 1
ATOM 1301 O O . HIS A 1 173 ? 12.717 -0.451 -26.883 1.00 94.25 173 HIS A O 1
ATOM 1307 N N . CYS A 1 174 ? 10.477 -0.494 -26.688 1.00 95.06 174 CYS A N 1
ATOM 1308 C CA . CYS A 1 174 ? 10.461 -1.307 -25.478 1.00 95.06 174 CYS A CA 1
ATOM 1309 C C . CYS A 1 174 ? 10.558 -2.786 -25.865 1.00 95.06 174 CYS A C 1
ATOM 1311 O O . CYS A 1 174 ? 9.682 -3.291 -26.564 1.00 95.06 174 CYS A O 1
ATOM 1313 N N . ARG A 1 175 ? 11.560 -3.506 -25.354 1.00 94.25 175 ARG A N 1
ATOM 1314 C CA . ARG A 1 175 ? 11.779 -4.922 -25.704 1.00 94.25 175 ARG A CA 1
ATOM 1315 C C . ARG A 1 175 ? 10.736 -5.875 -25.119 1.00 94.25 175 ARG A C 1
ATOM 1317 O O . ARG A 1 175 ? 10.681 -7.027 -25.516 1.00 94.25 175 ARG A O 1
ATOM 1324 N N . LEU A 1 176 ? 9.893 -5.411 -24.190 1.00 92.00 176 LEU A N 1
ATOM 1325 C CA . LEU A 1 176 ? 8.832 -6.239 -23.607 1.00 92.00 176 LEU A CA 1
ATOM 1326 C C . LEU A 1 176 ? 7.455 -6.023 -24.246 1.00 92.00 176 LEU A C 1
ATOM 1328 O O . LEU A 1 176 ? 6.678 -6.974 -24.325 1.00 92.00 176 LEU A O 1
ATOM 1332 N N . CYS A 1 177 ? 7.119 -4.809 -24.701 1.00 93.25 177 CYS A N 1
ATOM 1333 C CA . CYS A 1 177 ? 5.816 -4.531 -25.325 1.00 93.25 177 CYS A CA 1
ATOM 1334 C C . CYS A 1 177 ? 5.874 -4.192 -26.818 1.00 93.25 177 CYS A C 1
ATOM 1336 O O . CYS A 1 177 ? 4.826 -4.179 -27.452 1.00 93.25 177 CYS A O 1
ATOM 1338 N N . GLY A 1 178 ? 7.053 -3.912 -27.378 1.00 93.12 178 GLY A N 1
ATOM 1339 C CA . GLY A 1 178 ? 7.234 -3.611 -28.800 1.00 93.12 178 GLY A CA 1
ATOM 1340 C C . GLY A 1 178 ? 6.766 -2.218 -29.248 1.00 93.12 178 GLY A C 1
ATOM 1341 O O . GLY A 1 178 ? 6.933 -1.878 -30.415 1.00 93.12 178 GLY A O 1
ATOM 1342 N N . ASN A 1 179 ? 6.204 -1.387 -28.360 1.00 95.12 179 ASN A N 1
ATOM 1343 C CA . ASN A 1 179 ? 5.835 0.001 -28.679 1.00 95.12 179 ASN A CA 1
ATOM 1344 C C . ASN A 1 179 ? 7.070 0.918 -28.783 1.00 95.12 179 ASN A C 1
ATOM 1346 O O . ASN A 1 179 ? 8.131 0.604 -28.235 1.00 95.12 179 ASN A O 1
ATOM 1350 N N . VAL A 1 180 ? 6.899 2.063 -29.453 1.00 96.00 180 VAL A N 1
ATOM 1351 C CA . VAL A 1 180 ? 7.944 3.067 -29.715 1.00 96.00 180 VAL A CA 1
ATOM 1352 C C . VAL A 1 180 ? 7.833 4.239 -28.740 1.00 96.00 180 VAL A C 1
ATOM 1354 O O . VAL A 1 180 ? 6.747 4.765 -28.498 1.00 96.00 180 VAL A O 1
ATOM 1357 N N . PHE A 1 181 ? 8.968 4.660 -28.192 1.00 96.44 181 PHE A N 1
ATOM 1358 C CA . PHE A 1 181 ? 9.076 5.696 -27.169 1.00 96.44 181 PHE A CA 1
ATOM 1359 C C . PHE A 1 181 ? 10.289 6.599 -27.424 1.00 96.44 181 PHE A C 1
ATOM 1361 O O . PHE A 1 181 ? 11.191 6.246 -28.187 1.00 96.44 181 PHE A O 1
ATOM 1368 N N . CYS A 1 182 ? 10.332 7.745 -26.748 1.00 94.88 182 CYS A N 1
ATOM 1369 C CA . CYS A 1 182 ? 11.520 8.592 -26.670 1.00 94.88 182 CYS A CA 1
ATOM 1370 C C . CYS A 1 182 ? 12.542 8.064 -25.637 1.00 94.88 182 CYS A C 1
ATOM 1372 O O . CYS A 1 182 ? 12.276 7.133 -24.863 1.00 94.88 182 CYS A O 1
ATOM 1374 N N . SER A 1 183 ? 13.729 8.676 -25.608 1.00 93.44 183 SER A N 1
ATOM 1375 C CA . SER A 1 183 ? 14.812 8.344 -24.671 1.00 93.44 183 SER A CA 1
ATOM 1376 C C . SER A 1 183 ? 14.422 8.538 -23.207 1.00 93.44 183 SER A C 1
ATOM 1378 O O . SER A 1 183 ? 14.699 7.653 -22.394 1.00 93.44 183 SER A O 1
ATOM 1380 N N . SER A 1 184 ? 13.724 9.627 -22.875 1.00 93.75 184 SER A N 1
ATOM 1381 C CA . SER A 1 184 ? 13.271 9.910 -21.506 1.00 93.75 184 SER A CA 1
ATOM 1382 C C . SER A 1 184 ? 12.267 8.869 -21.003 1.00 93.75 184 SER A C 1
ATOM 1384 O O . SER A 1 184 ? 12.331 8.443 -19.854 1.00 93.75 184 SER A O 1
ATOM 1386 N N . CYS A 1 185 ? 11.405 8.352 -21.881 1.00 94.50 185 CYS A N 1
ATOM 1387 C CA . CYS A 1 185 ? 10.414 7.331 -21.530 1.00 94.50 185 CYS A CA 1
ATOM 1388 C C . CYS A 1 185 ? 10.967 5.890 -21.499 1.00 94.50 185 CYS A C 1
ATOM 1390 O O . CYS A 1 185 ? 10.232 4.961 -21.154 1.00 94.50 185 CYS A O 1
ATOM 1392 N N . THR A 1 186 ? 12.245 5.677 -21.843 1.00 94.44 186 THR A N 1
ATOM 1393 C CA . THR A 1 186 ? 12.906 4.353 -21.876 1.00 94.44 186 THR A CA 1
ATOM 1394 C C . THR A 1 186 ? 14.226 4.316 -21.104 1.00 94.44 186 THR A C 1
ATOM 1396 O O . THR A 1 186 ? 15.138 3.548 -21.433 1.00 94.44 186 THR A O 1
ATOM 1399 N N . GLN A 1 187 ? 14.345 5.142 -20.062 1.00 93.69 187 GLN A N 1
ATOM 1400 C CA . GLN A 1 187 ? 15.518 5.161 -19.181 1.00 93.69 187 GLN A CA 1
ATOM 1401 C C . GLN A 1 187 ? 15.668 3.857 -18.386 1.00 93.69 187 GLN A C 1
ATOM 1403 O O . GLN A 1 187 ? 16.782 3.407 -18.141 1.00 93.69 187 GLN A O 1
ATOM 1408 N N . ASN A 1 188 ? 14.553 3.198 -18.070 1.00 92.62 188 ASN A N 1
ATOM 1409 C CA . ASN A 1 188 ? 14.535 2.010 -17.227 1.00 92.62 188 ASN A CA 1
ATOM 1410 C C . ASN A 1 188 ? 15.104 0.750 -17.911 1.00 92.62 188 ASN A C 1
ATOM 1412 O O . ASN A 1 188 ? 14.980 0.541 -19.129 1.00 92.62 188 ASN A O 1
ATOM 1416 N N . ARG A 1 189 ? 15.696 -0.118 -17.085 1.00 91.69 189 ARG A N 1
ATOM 1417 C CA . ARG A 1 189 ? 16.248 -1.427 -17.450 1.00 91.69 189 ARG A CA 1
ATOM 1418 C C . ARG A 1 189 ? 15.728 -2.497 -16.507 1.00 91.69 189 ARG A C 1
ATOM 1420 O O . ARG A 1 189 ? 15.750 -2.306 -15.298 1.00 91.69 189 ARG A O 1
ATOM 1427 N N . VAL A 1 190 ? 15.241 -3.607 -17.049 1.00 88.25 190 VAL A N 1
ATOM 1428 C CA . VAL A 1 190 ? 14.790 -4.757 -16.259 1.00 88.25 190 VAL A CA 1
ATOM 1429 C C . VAL A 1 190 ? 15.925 -5.784 -16.223 1.00 88.25 190 VAL A C 1
ATOM 1431 O O . VAL A 1 190 ? 16.238 -6.328 -17.282 1.00 88.25 190 VAL A O 1
ATOM 1434 N N . PRO A 1 191 ? 16.540 -6.064 -15.059 1.00 86.69 191 PRO A N 1
ATOM 1435 C CA . PRO A 1 191 ? 17.562 -7.101 -14.946 1.00 86.69 191 PRO A CA 1
ATOM 1436 C C . PRO A 1 191 ? 16.949 -8.500 -15.065 1.00 86.69 191 PRO A C 1
ATOM 1438 O O . PRO A 1 191 ? 15.906 -8.783 -14.468 1.00 86.69 191 PRO A O 1
ATOM 1441 N N . PHE A 1 192 ? 17.612 -9.405 -15.786 1.00 85.00 192 PHE A N 1
ATOM 1442 C CA . PHE A 1 192 ? 17.140 -10.782 -15.957 1.00 85.00 192 PHE A CA 1
ATOM 1443 C C . PHE A 1 192 ? 17.070 -11.541 -14.633 1.00 85.00 192 PHE A C 1
ATOM 1445 O O . PHE A 1 192 ? 16.149 -12.332 -14.450 1.00 85.00 192 PHE A O 1
ATOM 1452 N N . GLY A 1 193 ? 17.930 -11.217 -13.658 1.00 76.56 193 GLY A N 1
ATOM 1453 C CA . GLY A 1 193 ? 17.933 -11.821 -12.318 1.00 76.56 193 GLY A CA 1
ATOM 1454 C C . GLY A 1 193 ? 16.587 -11.772 -11.576 1.00 76.56 193 GLY A C 1
ATOM 1455 O O . GLY A 1 193 ? 16.352 -12.576 -10.677 1.00 76.56 193 GLY A O 1
ATOM 1456 N N . ILE A 1 194 ? 15.654 -10.907 -11.991 1.00 77.44 194 ILE A N 1
ATOM 1457 C CA . ILE A 1 194 ? 14.259 -10.911 -11.524 1.00 77.44 194 ILE A CA 1
ATOM 1458 C C . ILE A 1 194 ? 13.573 -12.270 -11.758 1.00 77.44 194 ILE A C 1
ATOM 1460 O O . ILE A 1 194 ? 12.764 -12.698 -10.932 1.00 77.44 194 ILE A O 1
ATOM 1464 N N . LEU A 1 195 ? 13.914 -12.970 -12.842 1.00 74.69 195 LEU A N 1
ATOM 1465 C CA . LEU A 1 195 ? 13.350 -14.273 -13.184 1.00 74.69 195 LEU A CA 1
ATOM 1466 C C . LEU A 1 195 ? 13.673 -15.340 -12.134 1.00 74.69 195 LEU A C 1
ATOM 1468 O O . LEU A 1 195 ? 12.823 -16.197 -11.906 1.00 74.69 195 LEU A O 1
ATOM 1472 N N . ARG A 1 196 ? 14.803 -15.238 -11.413 1.00 74.06 196 ARG A N 1
ATOM 1473 C CA . ARG A 1 196 ? 15.187 -16.176 -10.335 1.00 74.06 196 ARG A CA 1
ATOM 1474 C C . ARG A 1 196 ? 14.149 -16.235 -9.208 1.00 74.06 196 ARG A C 1
ATOM 1476 O O . ARG A 1 196 ? 13.944 -17.281 -8.605 1.00 74.06 196 ARG A O 1
ATOM 1483 N N . ALA A 1 197 ? 13.430 -15.135 -8.961 1.00 64.12 197 ALA A N 1
ATOM 1484 C CA . ALA A 1 197 ? 12.353 -15.092 -7.968 1.00 64.12 197 ALA A CA 1
ATOM 1485 C C . ALA A 1 197 ? 11.068 -15.815 -8.421 1.00 64.12 197 ALA A C 1
ATOM 1487 O O . ALA A 1 197 ? 10.170 -16.043 -7.615 1.00 64.12 197 ALA A O 1
ATOM 1488 N N . THR A 1 198 ? 10.955 -16.141 -9.710 1.00 61.03 198 THR A N 1
ATOM 1489 C CA . THR A 1 198 ? 9.734 -16.684 -10.330 1.00 61.03 198 THR A CA 1
ATOM 1490 C C . THR A 1 198 ? 9.944 -18.028 -11.036 1.00 61.03 198 THR A C 1
ATOM 1492 O O . THR A 1 198 ? 8.988 -18.784 -11.172 1.00 61.03 198 THR A O 1
ATOM 1495 N N . HIS A 1 199 ? 11.177 -18.364 -11.424 1.00 61.69 199 HIS A N 1
ATOM 1496 C CA . HIS A 1 199 ? 11.560 -19.588 -12.127 1.00 61.69 199 HIS A CA 1
ATOM 1497 C C . HIS A 1 199 ? 12.742 -20.234 -11.383 1.00 61.69 199 HIS A C 1
ATOM 1499 O O . HIS A 1 199 ? 13.885 -19.826 -11.551 1.00 61.69 199 HIS A O 1
ATOM 1505 N N . LYS A 1 200 ? 12.469 -21.242 -10.538 1.00 57.41 200 LYS A N 1
ATOM 1506 C CA . LYS A 1 200 ? 13.487 -21.937 -9.715 1.00 57.41 200 LYS A CA 1
ATOM 1507 C C . LYS A 1 200 ? 14.346 -22.961 -10.486 1.00 57.41 200 LYS A C 1
ATOM 1509 O O . LYS A 1 200 ? 15.220 -23.570 -9.888 1.00 57.41 200 LYS A O 1
ATOM 1514 N N . ARG A 1 201 ? 14.064 -23.209 -11.771 1.00 59.41 201 ARG A N 1
ATOM 1515 C CA . ARG A 1 201 ? 14.619 -24.342 -12.549 1.00 59.41 201 ARG A CA 1
ATOM 1516 C C . ARG A 1 201 ? 15.433 -23.932 -13.780 1.00 59.41 201 ARG A C 1
ATOM 1518 O O . ARG A 1 201 ? 15.708 -24.776 -14.620 1.00 59.41 201 ARG A O 1
ATOM 1525 N N . ILE A 1 202 ? 15.750 -22.647 -13.927 1.00 64.50 202 ILE A N 1
ATOM 1526 C CA . ILE A 1 202 ? 16.446 -22.123 -15.106 1.00 64.50 202 ILE A CA 1
ATOM 1527 C C . ILE A 1 202 ? 17.659 -21.333 -14.632 1.00 64.50 202 ILE A C 1
ATOM 1529 O O . ILE A 1 202 ? 17.522 -20.454 -13.778 1.00 64.50 202 ILE A O 1
ATOM 1533 N N . GLU A 1 203 ? 18.829 -21.629 -15.195 1.00 71.94 203 GLU A N 1
ATOM 1534 C CA . GLU A 1 203 ? 20.001 -20.769 -15.054 1.00 71.94 203 GLU A CA 1
ATOM 1535 C C . GLU A 1 203 ? 19.741 -19.462 -15.801 1.00 71.94 203 GLU A C 1
ATOM 1537 O O . GLU A 1 203 ? 19.584 -19.426 -17.020 1.00 71.94 203 GLU A O 1
ATOM 1542 N N . VAL A 1 204 ? 19.616 -18.375 -15.041 1.00 71.69 204 VAL A N 1
ATOM 1543 C CA . VAL A 1 204 ? 19.334 -17.052 -15.596 1.00 71.69 204 VAL A CA 1
ATOM 1544 C C . VAL A 1 204 ? 20.655 -16.302 -15.749 1.00 71.69 204 VAL A C 1
ATOM 1546 O O . VAL A 1 204 ? 21.265 -15.994 -14.712 1.00 71.69 204 VAL A O 1
ATOM 1549 N N . PRO A 1 205 ? 21.074 -15.976 -16.986 1.00 77.62 205 PRO A N 1
ATOM 1550 C CA . PRO A 1 205 ? 22.309 -15.245 -17.217 1.00 77.62 205 PRO A CA 1
ATOM 1551 C C . PRO A 1 205 ? 22.219 -13.828 -16.655 1.00 77.62 205 PRO A C 1
ATOM 1553 O O . PRO A 1 205 ? 21.135 -13.244 -16.526 1.00 77.62 205 PRO A O 1
ATOM 1556 N N . ASP A 1 206 ? 23.380 -13.266 -16.340 1.00 74.19 206 ASP A N 1
ATOM 1557 C CA . ASP A 1 206 ? 23.473 -11.868 -15.955 1.00 74.19 206 ASP A CA 1
ATOM 1558 C C . ASP A 1 206 ? 23.241 -10.980 -17.181 1.00 74.19 206 ASP A C 1
ATOM 1560 O O . ASP A 1 206 ? 23.735 -11.229 -18.281 1.00 74.19 206 ASP A O 1
ATOM 1564 N N . GLY A 1 207 ? 22.427 -9.945 -17.003 1.00 81.56 207 GLY A N 1
ATOM 1565 C CA . GLY A 1 207 ? 22.045 -9.054 -18.085 1.00 81.56 207 GLY A CA 1
ATOM 1566 C C . GLY A 1 207 ? 20.785 -8.269 -17.770 1.00 81.56 207 GLY A C 1
ATOM 1567 O O . GLY A 1 207 ? 20.119 -8.467 -16.748 1.00 81.56 207 GLY A O 1
ATOM 1568 N N . GLU A 1 208 ? 20.456 -7.352 -18.667 1.00 88.38 208 GLU A N 1
ATOM 1569 C CA . GLU A 1 208 ? 19.309 -6.473 -18.531 1.00 88.38 208 GLU A CA 1
ATOM 1570 C C . GLU A 1 208 ? 18.715 -6.111 -19.886 1.00 88.38 208 GLU A C 1
ATOM 1572 O O . GLU A 1 208 ? 19.371 -6.182 -20.925 1.00 88.38 208 GLU A O 1
ATOM 1577 N N . VAL A 1 209 ? 17.461 -5.663 -19.865 1.00 90.56 209 VAL A N 1
ATOM 1578 C CA . VAL A 1 209 ? 16.773 -5.233 -21.076 1.00 90.56 209 VAL A CA 1
ATOM 1579 C C . VAL A 1 209 ? 16.117 -3.864 -20.922 1.00 90.56 209 VAL A C 1
ATOM 1581 O O . VAL A 1 209 ? 15.519 -3.541 -19.895 1.00 90.56 209 VAL A O 1
ATOM 1584 N N . ARG A 1 210 ? 16.208 -3.032 -21.968 1.00 93.19 210 ARG A N 1
ATOM 1585 C CA . ARG A 1 210 ? 15.567 -1.709 -22.031 1.00 93.19 210 ARG A CA 1
ATOM 1586 C C . ARG A 1 210 ? 14.054 -1.803 -22.180 1.00 93.19 210 ARG A C 1
ATOM 1588 O O . ARG A 1 210 ? 13.533 -2.443 -23.096 1.00 93.19 210 ARG A O 1
ATOM 1595 N N . THR A 1 211 ? 13.346 -1.057 -21.335 1.00 94.81 211 THR A N 1
ATOM 1596 C CA . THR A 1 211 ? 11.881 -1.060 -21.290 1.00 94.81 211 THR A CA 1
ATOM 1597 C C . THR A 1 211 ? 11.304 0.333 -21.082 1.00 94.81 211 THR A C 1
ATOM 1599 O O . THR A 1 211 ? 11.969 1.208 -20.532 1.00 94.81 211 THR A O 1
ATOM 1602 N N . CYS A 1 212 ? 10.038 0.529 -21.453 1.00 95.06 212 CYS A N 1
ATOM 1603 C CA . CYS A 1 212 ? 9.286 1.697 -21.002 1.00 95.06 212 CYS A CA 1
ATOM 1604 C C . CYS A 1 212 ? 8.968 1.610 -19.500 1.00 95.06 212 CYS A C 1
ATOM 1606 O O . CYS A 1 212 ? 8.968 0.522 -18.915 1.00 95.06 212 CYS A O 1
ATOM 1608 N N . SER A 1 213 ? 8.640 2.747 -18.882 1.00 91.75 213 SER A N 1
ATOM 1609 C CA . SER A 1 213 ? 8.317 2.824 -17.448 1.00 91.75 213 SER A CA 1
ATOM 1610 C C . SER A 1 213 ? 7.171 1.899 -17.027 1.00 91.75 213 SER A C 1
ATOM 1612 O O . SER A 1 213 ? 7.262 1.262 -15.981 1.00 91.75 213 SER A O 1
ATOM 1614 N N . SER A 1 214 ? 6.132 1.753 -17.856 1.00 91.38 214 SER A N 1
ATOM 1615 C CA . SER A 1 214 ? 5.006 0.848 -17.572 1.00 91.38 214 SER A CA 1
ATOM 1616 C C . SER A 1 214 ? 5.448 -0.623 -17.508 1.00 91.38 214 SER A C 1
ATOM 1618 O O . SER A 1 214 ? 5.189 -1.317 -16.524 1.00 91.38 214 SER A O 1
ATOM 1620 N N . CYS A 1 215 ? 6.208 -1.090 -18.505 1.00 91.94 215 CYS A N 1
ATOM 1621 C CA . CYS A 1 215 ? 6.732 -2.460 -18.525 1.00 91.94 215 CYS A CA 1
ATOM 1622 C C . CYS A 1 215 ? 7.722 -2.718 -17.384 1.00 91.94 215 CYS A C 1
ATOM 1624 O O . CYS A 1 215 ? 7.678 -3.786 -16.778 1.00 91.94 215 CYS A O 1
ATOM 1626 N N . PHE A 1 216 ? 8.570 -1.738 -17.057 1.00 90.62 216 PHE A N 1
ATOM 1627 C CA . PHE A 1 216 ? 9.469 -1.824 -15.909 1.00 90.62 216 PHE A CA 1
ATOM 1628 C C . PHE A 1 216 ? 8.691 -2.005 -14.600 1.00 90.62 216 PHE A C 1
ATOM 1630 O O . PHE A 1 216 ? 8.994 -2.904 -13.814 1.00 90.62 216 PHE A O 1
ATOM 1637 N N . GLN A 1 217 ? 7.654 -1.193 -14.372 1.00 87.81 217 GLN A N 1
ATOM 1638 C CA . GLN A 1 217 ? 6.819 -1.294 -13.175 1.00 87.81 217 GLN A CA 1
ATOM 1639 C C . GLN A 1 217 ? 6.102 -2.646 -13.091 1.00 87.81 217 GLN A C 1
ATOM 1641 O O . GLN A 1 217 ? 6.097 -3.253 -12.024 1.00 87.81 217 GLN A O 1
ATOM 1646 N N . LEU A 1 218 ? 5.535 -3.147 -14.192 1.00 86.06 218 LEU A N 1
ATOM 1647 C CA . LEU A 1 218 ? 4.845 -4.442 -14.213 1.00 86.06 218 LEU A CA 1
ATOM 1648 C C . LEU A 1 218 ? 5.800 -5.619 -13.977 1.00 86.06 218 LEU A C 1
ATOM 1650 O O . LEU A 1 218 ? 5.534 -6.455 -13.111 1.00 86.06 218 LEU A O 1
ATOM 1654 N N . ALA A 1 219 ? 6.931 -5.664 -14.687 1.00 83.31 219 ALA A N 1
ATOM 1655 C CA . ALA A 1 219 ? 7.921 -6.732 -14.541 1.00 83.31 219 ALA A CA 1
ATOM 1656 C C . ALA A 1 219 ? 8.509 -6.764 -13.120 1.00 83.31 219 ALA A C 1
ATOM 1658 O O . ALA A 1 219 ? 8.625 -7.824 -12.503 1.00 83.31 219 ALA A O 1
ATOM 1659 N N . THR A 1 220 ? 8.804 -5.592 -12.550 1.00 80.94 220 THR A N 1
ATOM 1660 C CA . THR A 1 220 ? 9.349 -5.490 -11.189 1.00 80.94 220 THR A CA 1
ATOM 1661 C C . THR A 1 220 ? 8.288 -5.612 -10.098 1.00 80.94 220 THR A C 1
ATOM 1663 O O . THR A 1 220 ? 8.641 -5.919 -8.965 1.00 80.94 220 THR A O 1
ATOM 1666 N N . ALA A 1 221 ? 6.993 -5.429 -10.380 1.00 76.62 221 ALA A N 1
ATOM 1667 C CA . ALA A 1 221 ? 5.942 -5.562 -9.368 1.00 76.62 221 ALA A CA 1
ATOM 1668 C C . ALA A 1 221 ? 5.868 -6.984 -8.804 1.00 76.62 221 ALA A C 1
ATOM 1670 O O . ALA A 1 221 ? 5.703 -7.155 -7.595 1.00 76.62 221 ALA A O 1
ATOM 1671 N N . ARG A 1 222 ? 6.019 -8.003 -9.661 1.00 65.06 222 ARG A N 1
ATOM 1672 C CA . ARG A 1 222 ? 6.027 -9.405 -9.228 1.00 65.06 222 ARG A CA 1
ATOM 1673 C C . ARG A 1 222 ? 7.307 -9.761 -8.488 1.00 65.06 222 ARG A C 1
ATOM 1675 O O . ARG A 1 222 ? 7.211 -10.428 -7.475 1.00 65.06 222 ARG A O 1
ATOM 1682 N N . TYR A 1 223 ? 8.457 -9.236 -8.911 1.00 63.44 223 TYR A N 1
ATOM 1683 C CA . TYR A 1 223 ? 9.700 -9.328 -8.141 1.00 63.44 223 TYR A CA 1
ATOM 1684 C C . TYR A 1 223 ? 9.580 -8.672 -6.774 1.00 63.44 223 TYR A C 1
ATOM 1686 O O . TYR A 1 223 ? 9.990 -9.257 -5.791 1.00 63.44 223 TYR A O 1
ATOM 1694 N N . ARG A 1 224 ? 9.004 -7.470 -6.683 1.00 64.25 224 ARG A N 1
ATOM 1695 C CA . ARG A 1 224 ? 8.808 -6.763 -5.414 1.00 64.25 224 ARG A CA 1
ATOM 1696 C C . ARG A 1 224 ? 7.871 -7.551 -4.508 1.00 64.25 224 ARG A C 1
ATOM 1698 O O . ARG A 1 224 ? 8.203 -7.733 -3.350 1.00 64.25 224 ARG A O 1
ATOM 1705 N N . ARG A 1 225 ? 6.754 -8.070 -5.031 1.00 60.41 225 ARG A N 1
ATOM 1706 C CA . ARG A 1 225 ? 5.842 -8.939 -4.270 1.00 60.41 225 ARG A CA 1
ATOM 1707 C C . ARG A 1 225 ? 6.494 -10.253 -3.877 1.00 60.41 225 ARG A C 1
ATOM 1709 O O . ARG A 1 225 ? 6.505 -10.535 -2.700 1.00 60.41 225 ARG A O 1
ATOM 1716 N N . ALA A 1 226 ? 7.108 -10.985 -4.802 1.00 53.72 226 ALA A N 1
ATOM 1717 C CA . ALA A 1 226 ? 7.831 -12.219 -4.516 1.00 53.72 226 ALA A CA 1
ATOM 1718 C C . ALA A 1 226 ? 8.977 -11.969 -3.529 1.00 53.72 226 ALA A C 1
ATOM 1720 O O . ALA A 1 226 ? 9.095 -12.699 -2.571 1.00 53.72 226 ALA A O 1
ATOM 1721 N N . ARG A 1 227 ? 9.758 -10.891 -3.655 1.00 52.41 227 ARG A N 1
ATOM 1722 C CA . ARG A 1 227 ? 10.812 -10.496 -2.700 1.00 52.41 227 ARG A CA 1
ATOM 1723 C C . ARG A 1 227 ? 10.260 -10.166 -1.308 1.00 52.41 227 ARG A C 1
ATOM 1725 O O . ARG A 1 227 ? 10.972 -10.375 -0.327 1.00 52.41 227 ARG A O 1
ATOM 1732 N N . LEU A 1 228 ? 9.024 -9.663 -1.238 1.00 49.94 228 LEU A N 1
ATOM 1733 C CA . LEU A 1 228 ? 8.261 -9.440 -0.003 1.00 49.94 228 LEU A CA 1
ATOM 1734 C C . LEU A 1 228 ? 7.542 -10.715 0.498 1.00 49.94 228 LEU A C 1
ATOM 1736 O O . LEU A 1 228 ? 7.282 -10.817 1.690 1.00 49.94 228 LEU A O 1
ATOM 1740 N N . GLU A 1 229 ? 7.236 -11.672 -0.384 1.00 45.84 229 GLU A N 1
ATOM 1741 C CA . GLU A 1 229 ? 6.531 -12.944 -0.132 1.00 45.84 229 GLU A CA 1
ATOM 1742 C C . GLU A 1 229 ? 7.469 -14.159 -0.061 1.00 45.84 229 GLU A C 1
ATOM 1744 O O . GLU A 1 229 ? 6.994 -15.268 0.182 1.00 45.84 229 GLU A O 1
ATOM 1749 N N . ILE A 1 230 ? 8.785 -13.990 -0.254 1.00 46.72 230 ILE A N 1
ATOM 1750 C CA . ILE A 1 230 ? 9.764 -15.045 0.012 1.00 46.72 230 ILE A CA 1
ATOM 1751 C C . ILE A 1 230 ? 9.505 -15.453 1.455 1.00 46.72 230 ILE A C 1
ATOM 1753 O O . ILE A 1 230 ? 9.665 -14.640 2.375 1.00 46.72 230 ILE A O 1
ATOM 1757 N N . LYS A 1 231 ? 9.070 -16.706 1.616 1.00 49.38 231 LYS A N 1
ATOM 1758 C CA . LYS A 1 231 ? 8.893 -17.337 2.913 1.00 49.38 231 LYS A CA 1
ATOM 1759 C C . LYS A 1 231 ? 10.145 -17.046 3.710 1.00 49.38 231 LYS A C 1
ATOM 1761 O O . LYS A 1 231 ? 11.263 -17.260 3.251 1.00 49.38 231 LYS A O 1
ATOM 1766 N N . ILE A 1 232 ? 9.926 -16.481 4.883 1.00 50.66 232 ILE A N 1
ATOM 1767 C CA . ILE A 1 232 ? 10.965 -15.918 5.733 1.00 50.66 232 ILE A CA 1
ATOM 1768 C C . ILE A 1 232 ? 12.018 -16.992 6.118 1.00 50.66 232 ILE A C 1
ATOM 1770 O O . ILE A 1 232 ? 13.111 -16.675 6.571 1.00 50.66 232 ILE A O 1
ATOM 1774 N N . GLU A 1 233 ? 11.693 -18.266 5.903 1.00 51.31 233 GLU A N 1
ATOM 1775 C CA . GLU A 1 233 ? 12.555 -19.448 6.007 1.00 51.31 233 GLU A CA 1
ATOM 1776 C C . GLU A 1 233 ? 13.750 -19.446 5.030 1.00 51.31 233 GLU A C 1
ATOM 1778 O O . GLU A 1 233 ? 14.837 -19.835 5.433 1.00 51.31 233 GLU A O 1
ATOM 1783 N N . ASP A 1 234 ? 13.623 -18.909 3.808 1.00 52.19 234 ASP A N 1
ATOM 1784 C CA . ASP A 1 234 ? 14.697 -18.936 2.788 1.00 52.19 234 ASP A CA 1
ATOM 1785 C C . ASP A 1 234 ? 15.700 -17.760 2.920 1.00 52.19 234 ASP A C 1
ATOM 1787 O O . ASP A 1 234 ? 16.510 -17.495 2.029 1.00 52.19 234 ASP A O 1
ATOM 1791 N N . ALA A 1 235 ? 15.618 -16.961 3.990 1.00 51.31 235 ALA A N 1
ATOM 1792 C CA . ALA A 1 235 ? 16.441 -15.758 4.159 1.00 51.31 235 ALA A CA 1
ATOM 1793 C C . ALA A 1 235 ? 17.893 -16.043 4.581 1.00 51.31 235 ALA A C 1
ATOM 1795 O O . ALA A 1 235 ? 18.744 -15.186 4.353 1.00 51.31 235 ALA A O 1
ATOM 1796 N N . SER A 1 236 ? 18.172 -17.225 5.136 1.00 51.97 236 SER A N 1
ATOM 1797 C CA . SER A 1 236 ? 19.527 -17.692 5.462 1.00 51.97 236 SER A CA 1
ATOM 1798 C C . SER A 1 236 ? 20.391 -17.941 4.220 1.00 51.97 236 SER A C 1
ATOM 1800 O O . SER A 1 236 ? 21.611 -17.903 4.305 1.00 51.97 236 SER A O 1
ATOM 1802 N N . ALA A 1 237 ? 19.774 -18.138 3.048 1.00 54.12 237 ALA A N 1
ATOM 1803 C CA . ALA A 1 237 ? 20.470 -18.372 1.781 1.00 54.12 237 ALA A CA 1
ATOM 1804 C C . ALA A 1 237 ? 20.877 -17.078 1.038 1.00 54.12 237 ALA A C 1
ATOM 1806 O O . ALA A 1 237 ? 21.429 -17.141 -0.060 1.00 54.12 237 ALA A O 1
ATOM 1807 N N . VAL A 1 238 ? 20.573 -15.892 1.584 1.00 54.44 238 VAL A N 1
ATOM 1808 C CA . VAL A 1 238 ? 20.913 -14.592 0.976 1.00 54.44 238 VAL A CA 1
ATOM 1809 C C . VAL A 1 238 ? 22.065 -13.950 1.753 1.00 54.44 238 VAL A C 1
ATOM 1811 O O . VAL A 1 238 ? 21.975 -13.887 2.976 1.00 54.44 238 VAL A O 1
ATOM 1814 N N . PRO A 1 239 ? 23.099 -13.397 1.082 1.00 58.31 239 PRO A N 1
ATOM 1815 C CA . PRO A 1 239 ? 24.194 -12.709 1.759 1.00 58.31 239 PRO A CA 1
ATOM 1816 C C . PRO A 1 239 ? 23.705 -11.662 2.769 1.00 58.31 239 PRO A C 1
ATOM 1818 O O . PRO A 1 239 ? 22.820 -10.851 2.463 1.00 58.31 239 PRO A O 1
ATOM 1821 N N . SER A 1 240 ? 24.322 -11.675 3.954 1.00 55.62 240 SER A N 1
ATOM 1822 C CA . SER A 1 240 ? 23.988 -10.868 5.139 1.00 55.62 240 SER A CA 1
ATOM 1823 C C . SER A 1 240 ? 23.611 -9.398 4.843 1.00 55.62 240 SER A C 1
ATOM 1825 O O . SER A 1 240 ? 22.547 -8.960 5.304 1.00 55.62 240 SER A O 1
ATOM 1827 N N . PRO A 1 241 ? 24.335 -8.648 3.978 1.00 58.38 241 PRO A N 1
ATOM 1828 C CA . PRO A 1 241 ? 23.998 -7.249 3.689 1.00 58.38 241 PRO A CA 1
ATOM 1829 C C . PRO A 1 241 ? 22.653 -7.032 2.972 1.00 58.38 241 PRO A C 1
ATOM 1831 O O . PRO A 1 241 ? 22.049 -5.965 3.072 1.00 58.38 241 PRO A O 1
ATOM 1834 N N . LEU A 1 242 ? 22.158 -8.031 2.234 1.00 65.38 242 LEU A N 1
ATOM 1835 C CA . LEU A 1 242 ? 20.892 -7.956 1.495 1.00 65.38 242 LEU A CA 1
ATOM 1836 C C . LEU A 1 242 ? 19.727 -8.592 2.263 1.00 65.38 242 LEU A C 1
ATOM 1838 O O . LEU A 1 242 ? 18.569 -8.244 2.007 1.00 65.38 242 LEU A O 1
ATOM 1842 N N . ALA A 1 243 ? 20.017 -9.496 3.203 1.00 70.06 243 ALA A N 1
ATOM 1843 C CA . ALA A 1 243 ? 19.016 -10.171 4.019 1.00 70.06 243 ALA A CA 1
ATOM 1844 C C . ALA A 1 243 ? 18.288 -9.184 4.946 1.00 70.06 243 ALA A C 1
ATOM 1846 O O . ALA A 1 243 ? 17.061 -9.076 4.862 1.00 70.06 243 ALA A O 1
ATOM 1847 N N . TYR A 1 244 ? 19.012 -8.385 5.746 1.00 77.06 244 TYR A N 1
ATOM 1848 C CA . TYR A 1 244 ? 18.378 -7.445 6.687 1.00 77.06 244 TYR A CA 1
ATOM 1849 C C . TYR A 1 244 ? 17.536 -6.375 5.970 1.00 77.06 244 TYR A C 1
ATOM 1851 O O . TYR A 1 244 ? 16.461 -6.013 6.446 1.00 77.06 244 TYR A O 1
ATOM 1859 N N . MET A 1 245 ? 17.951 -5.928 4.777 1.00 78.00 245 MET A N 1
ATOM 1860 C CA . MET A 1 245 ? 17.187 -4.965 3.972 1.00 78.00 245 MET A CA 1
ATOM 1861 C C . MET A 1 245 ? 15.831 -5.519 3.516 1.00 78.00 245 MET A C 1
ATOM 1863 O O . MET A 1 245 ? 14.855 -4.775 3.398 1.00 78.00 245 MET A O 1
ATOM 1867 N N . ARG A 1 246 ? 15.726 -6.830 3.263 1.00 76.25 246 ARG A N 1
ATOM 1868 C CA . ARG A 1 246 ? 14.442 -7.466 2.922 1.00 76.25 246 ARG A CA 1
ATOM 1869 C C . ARG A 1 246 ? 13.488 -7.450 4.108 1.00 76.25 246 ARG A C 1
ATOM 1871 O O . ARG A 1 246 ? 12.333 -7.057 3.948 1.00 76.25 246 ARG A O 1
ATOM 1878 N N . TYR A 1 247 ? 13.987 -7.819 5.283 1.00 81.75 247 TYR A N 1
ATOM 1879 C CA . TYR A 1 247 ? 13.225 -7.735 6.522 1.00 81.75 247 TYR A CA 1
ATOM 1880 C C . TYR A 1 247 ? 12.801 -6.303 6.833 1.00 81.75 247 TYR A C 1
ATOM 1882 O O . TYR A 1 247 ? 11.632 -6.077 7.119 1.00 81.75 247 TYR A O 1
ATOM 1890 N N . TYR A 1 248 ? 13.697 -5.327 6.672 1.00 84.00 248 TYR A N 1
ATOM 1891 C CA . TYR A 1 248 ? 13.385 -3.912 6.859 1.00 84.00 248 TYR A CA 1
ATOM 1892 C C . TYR A 1 248 ? 12.205 -3.456 5.988 1.00 84.00 248 TYR A C 1
ATOM 1894 O O . TYR A 1 248 ? 11.266 -2.835 6.483 1.00 84.00 248 TYR A O 1
ATOM 1902 N N . HIS A 1 249 ? 12.193 -3.806 4.697 1.00 82.75 249 HIS A N 1
ATOM 1903 C CA . HIS A 1 249 ? 11.064 -3.470 3.824 1.00 82.75 249 HIS A CA 1
ATOM 1904 C C . HIS A 1 249 ? 9.761 -4.170 4.231 1.00 82.75 249 HIS A C 1
ATOM 1906 O O . HIS A 1 249 ? 8.697 -3.552 4.159 1.00 82.75 249 HIS A O 1
ATOM 1912 N N . ALA A 1 250 ? 9.827 -5.430 4.674 1.00 82.25 250 ALA A N 1
ATOM 1913 C CA . ALA A 1 250 ? 8.662 -6.135 5.203 1.00 82.25 250 ALA A CA 1
ATOM 1914 C C . ALA A 1 250 ? 8.132 -5.454 6.479 1.00 82.25 250 ALA A C 1
ATOM 1916 O O . ALA A 1 250 ? 6.937 -5.184 6.581 1.00 82.25 250 ALA A O 1
ATOM 1917 N N . MET A 1 251 ? 9.019 -5.071 7.400 1.00 88.44 251 MET A N 1
ATOM 1918 C CA . MET A 1 251 ? 8.677 -4.327 8.616 1.00 88.44 251 MET A CA 1
ATOM 1919 C C . MET A 1 251 ? 8.048 -2.971 8.288 1.00 88.44 251 MET A C 1
ATOM 1921 O O . MET A 1 251 ? 7.032 -2.607 8.873 1.00 88.44 251 MET A O 1
ATOM 1925 N N . ALA A 1 252 ? 8.593 -2.239 7.313 1.00 87.00 252 ALA A N 1
ATOM 1926 C CA . ALA A 1 252 ? 8.029 -0.970 6.861 1.00 87.00 252 ALA A CA 1
ATOM 1927 C C . ALA A 1 252 ? 6.611 -1.137 6.283 1.00 87.00 252 ALA A C 1
ATOM 1929 O O . ALA A 1 252 ? 5.743 -0.289 6.509 1.00 87.00 252 ALA A O 1
ATOM 1930 N N . ALA A 1 253 ? 6.349 -2.234 5.565 1.00 84.31 253 ALA A N 1
ATOM 1931 C CA . ALA A 1 253 ? 5.018 -2.551 5.056 1.00 84.31 253 ALA A CA 1
ATOM 1932 C C . ALA A 1 253 ? 4.026 -2.869 6.190 1.00 84.31 253 ALA A C 1
ATOM 1934 O O . ALA A 1 253 ? 2.917 -2.332 6.191 1.00 84.31 253 ALA A O 1
ATOM 1935 N N . GLU A 1 254 ? 4.432 -3.677 7.173 1.00 88.38 254 GLU A N 1
ATOM 1936 C CA . GLU A 1 254 ? 3.621 -3.988 8.358 1.00 88.38 254 GLU A CA 1
ATOM 1937 C C . GLU A 1 254 ? 3.348 -2.724 9.198 1.00 88.38 254 GLU A C 1
ATOM 1939 O O . GLU A 1 254 ? 2.197 -2.440 9.533 1.00 88.38 254 GLU A O 1
ATOM 1944 N N . ARG A 1 255 ? 4.363 -1.874 9.428 1.00 89.44 255 ARG A N 1
ATOM 1945 C CA . ARG A 1 255 ? 4.221 -0.571 10.106 1.00 89.44 255 ARG A CA 1
ATOM 1946 C C . ARG A 1 255 ? 3.201 0.330 9.413 1.00 89.44 255 ARG A C 1
ATOM 1948 O O . ARG A 1 255 ? 2.370 0.955 10.067 1.00 89.44 255 ARG A O 1
ATOM 1955 N N . LYS A 1 256 ? 3.225 0.378 8.078 1.00 88.00 256 LYS A N 1
ATOM 1956 C CA . LYS A 1 256 ? 2.250 1.145 7.294 1.00 88.00 256 LYS A CA 1
ATOM 1957 C C . LYS A 1 256 ? 0.824 0.629 7.496 1.00 88.00 256 LYS A C 1
ATOM 1959 O O . LYS A 1 256 ? -0.097 1.435 7.573 1.00 88.00 256 LYS A O 1
ATOM 1964 N N . LEU A 1 257 ? 0.625 -0.689 7.565 1.00 87.88 257 LEU A N 1
ATOM 1965 C CA . LEU A 1 257 ? -0.694 -1.272 7.836 1.00 87.88 257 LEU A CA 1
ATOM 1966 C C . LEU A 1 257 ? -1.181 -0.901 9.239 1.00 87.88 257 LEU A C 1
ATOM 1968 O O . LEU A 1 257 ? -2.319 -0.459 9.368 1.00 87.88 257 LEU A O 1
ATOM 1972 N N . ILE A 1 258 ? -0.311 -0.980 10.248 1.00 88.75 258 ILE A N 1
ATOM 1973 C CA . ILE A 1 258 ? -0.620 -0.570 11.627 1.00 88.75 258 ILE A CA 1
ATOM 1974 C C . ILE A 1 258 ? -1.062 0.899 11.669 1.00 88.75 258 ILE A C 1
ATOM 1976 O O . ILE A 1 258 ? -2.172 1.181 12.115 1.00 88.75 258 ILE A O 1
ATOM 1980 N N . ASN A 1 259 ? -0.272 1.815 11.100 1.00 87.44 259 ASN A N 1
ATOM 1981 C CA . ASN A 1 259 ? -0.591 3.250 11.068 1.00 87.44 259 ASN A CA 1
ATOM 1982 C C . ASN A 1 259 ? -1.906 3.579 10.340 1.00 87.44 259 ASN A C 1
ATOM 1984 O O . ASN A 1 259 ? -2.507 4.616 10.599 1.00 87.44 259 ASN A O 1
ATOM 1988 N N . ASN A 1 260 ? -2.371 2.714 9.434 1.00 86.50 260 ASN A N 1
ATOM 1989 C CA . ASN A 1 260 ? -3.667 2.890 8.777 1.00 86.50 260 ASN A CA 1
ATOM 1990 C C . ASN A 1 260 ? -4.839 2.385 9.631 1.00 86.50 260 ASN A C 1
ATOM 1992 O O . ASN A 1 260 ? -5.948 2.895 9.494 1.00 86.50 260 ASN A O 1
ATOM 1996 N N . ILE A 1 261 ? -4.618 1.355 10.454 1.00 86.81 261 ILE A N 1
ATOM 1997 C CA . ILE A 1 261 ? -5.670 0.712 11.253 1.00 86.81 261 ILE A CA 1
ATOM 1998 C C . ILE A 1 261 ? -5.877 1.449 12.582 1.00 86.81 261 ILE A C 1
ATOM 2000 O O . ILE A 1 261 ? -7.022 1.593 13.008 1.00 86.81 261 ILE A O 1
ATOM 2004 N N . VAL A 1 262 ? -4.805 1.944 13.215 1.00 86.69 262 VAL A N 1
ATOM 2005 C CA . VAL A 1 262 ? -4.857 2.616 14.530 1.00 86.69 262 VAL A CA 1
ATOM 2006 C C . VAL A 1 262 ? -5.885 3.760 14.574 1.00 86.69 262 VAL A C 1
ATOM 2008 O O . VAL A 1 262 ? -6.782 3.682 15.412 1.00 86.69 262 VAL A O 1
ATOM 2011 N N . PRO A 1 263 ? -5.892 4.737 13.641 1.00 84.31 263 PRO A N 1
ATOM 2012 C CA . PRO A 1 263 ? -6.840 5.854 13.710 1.00 84.31 263 PRO A CA 1
ATOM 2013 C C . PRO A 1 263 ? -8.303 5.422 13.543 1.00 84.31 263 PRO A C 1
ATOM 2015 O O . PRO A 1 263 ? -9.226 6.092 14.005 1.00 84.31 263 PRO A O 1
ATOM 2018 N N . GLU A 1 264 ? -8.538 4.315 12.833 1.00 84.44 264 GLU A N 1
ATOM 2019 C CA . GLU A 1 264 ? -9.877 3.752 12.668 1.00 84.44 264 GLU A CA 1
ATOM 2020 C C . GLU A 1 264 ? -10.341 3.058 13.949 1.00 84.44 264 GLU A C 1
ATOM 2022 O O . GLU A 1 264 ? -11.485 3.246 14.350 1.00 84.44 264 GLU A O 1
ATOM 2027 N N . TYR A 1 265 ? -9.452 2.306 14.602 1.00 86.12 265 TYR A N 1
ATOM 2028 C CA . TYR A 1 265 ? -9.723 1.682 15.895 1.00 86.12 265 TYR A CA 1
ATOM 2029 C C . TYR A 1 265 ? -10.049 2.733 16.961 1.00 86.12 265 TYR A C 1
ATOM 2031 O O . TYR A 1 265 ? -11.111 2.652 17.571 1.00 86.12 265 TYR A O 1
ATOM 2039 N N . GLU A 1 266 ? -9.207 3.759 17.106 1.00 84.31 266 GLU A N 1
ATOM 2040 C CA . GLU A 1 266 ? -9.411 4.843 18.078 1.00 84.31 266 GLU A CA 1
ATOM 2041 C C . GLU A 1 266 ? -10.716 5.606 17.832 1.00 84.31 266 GLU A C 1
ATOM 2043 O O . GLU A 1 266 ? -11.423 5.963 18.771 1.00 84.31 266 GLU A O 1
ATOM 2048 N N . SER A 1 267 ? -11.067 5.850 16.564 1.00 83.88 267 SER A N 1
ATOM 2049 C CA . SER A 1 267 ? -12.315 6.540 16.228 1.00 83.88 267 SER A CA 1
ATOM 2050 C C . SER A 1 267 ? -13.548 5.709 16.562 1.00 83.88 267 SER A C 1
ATOM 2052 O O . SER A 1 267 ? -14.542 6.274 17.008 1.00 83.88 267 SER A O 1
ATOM 2054 N N . VAL A 1 268 ? -13.495 4.389 16.364 1.00 84.81 268 VAL A N 1
ATOM 2055 C CA . VAL A 1 268 ? -14.597 3.488 16.728 1.00 84.81 268 VAL A CA 1
ATOM 2056 C C . VAL A 1 268 ? -14.749 3.415 18.247 1.00 84.81 268 VAL A C 1
ATOM 2058 O O . VAL A 1 268 ? -15.867 3.521 18.741 1.00 84.81 268 VAL A O 1
ATOM 2061 N N . THR A 1 269 ? -13.648 3.301 18.997 1.00 82.00 269 THR A N 1
ATOM 2062 C CA . THR A 1 269 ? -13.706 3.265 20.466 1.00 82.00 269 THR A CA 1
ATOM 2063 C C . THR A 1 269 ? -14.172 4.596 21.051 1.00 82.00 269 THR A C 1
ATOM 2065 O O . THR A 1 269 ? -15.033 4.599 21.917 1.00 82.00 269 THR A O 1
ATOM 2068 N N . ALA A 1 270 ? -13.698 5.732 20.529 1.00 80.50 270 ALA A N 1
ATOM 2069 C CA . ALA A 1 270 ?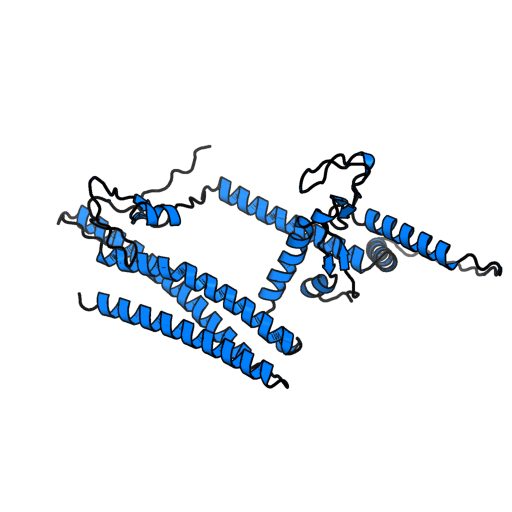 -14.140 7.051 20.989 1.00 80.50 270 ALA A CA 1
ATOM 2070 C C . ALA A 1 270 ? -15.619 7.333 20.664 1.00 80.50 270 ALA A C 1
ATOM 2072 O O . ALA A 1 270 ? -16.293 8.062 21.388 1.00 80.50 270 ALA A O 1
ATOM 2073 N N . ALA A 1 271 ? -16.146 6.772 19.571 1.00 81.81 271 ALA A N 1
ATOM 2074 C CA . ALA A 1 271 ? -17.551 6.940 19.212 1.00 81.81 271 ALA A CA 1
ATOM 2075 C C . ALA A 1 271 ? -18.506 6.233 20.185 1.00 81.81 271 ALA A C 1
ATOM 2077 O O . ALA A 1 271 ? -19.609 6.733 20.402 1.00 81.81 271 ALA A O 1
ATOM 2078 N N . LEU A 1 272 ? -18.085 5.112 20.785 1.00 78.00 272 LEU A N 1
ATOM 2079 C CA . LEU A 1 272 ? -18.859 4.423 21.824 1.00 78.00 272 LEU A CA 1
ATOM 2080 C C . LEU A 1 272 ? -19.077 5.301 23.066 1.00 78.00 272 LEU A C 1
ATOM 2082 O O . LEU A 1 272 ? -20.118 5.169 23.710 1.00 78.00 272 LEU A O 1
ATOM 2086 N N . ASP A 1 273 ? -18.143 6.212 23.353 1.00 76.06 273 ASP A N 1
ATOM 2087 C CA . ASP A 1 273 ? -18.242 7.160 24.468 1.00 76.06 273 ASP A CA 1
ATOM 2088 C C . ASP A 1 273 ? -19.078 8.396 24.110 1.00 76.06 273 ASP A C 1
ATOM 2090 O O . ASP A 1 273 ? -19.821 8.911 24.942 1.00 76.06 273 ASP A O 1
ATOM 2094 N N . LYS A 1 274 ? -18.955 8.894 22.871 1.00 78.19 274 LYS A N 1
ATOM 2095 C CA . LYS A 1 274 ? -19.615 10.136 22.427 1.00 78.19 274 LYS A CA 1
ATOM 2096 C C . LYS A 1 274 ? -21.091 9.966 22.056 1.00 78.19 274 LYS A C 1
ATOM 2098 O O . LYS A 1 274 ? -21.811 10.957 22.012 1.00 78.19 274 LYS A O 1
ATOM 2103 N N . TYR A 1 275 ? -21.540 8.755 21.730 1.00 80.56 275 TYR A N 1
ATOM 2104 C CA . TYR A 1 275 ? -22.913 8.524 21.278 1.00 80.56 275 TYR A CA 1
ATOM 2105 C C . TYR A 1 275 ? -23.891 8.368 22.452 1.00 80.56 275 TYR A C 1
ATOM 2107 O O . TYR A 1 275 ? -23.858 7.373 23.185 1.00 80.56 275 TYR A O 1
ATOM 2115 N N . VAL A 1 276 ? -24.804 9.333 22.598 1.00 75.81 276 VAL A N 1
ATOM 2116 C CA . VAL A 1 276 ? -25.801 9.380 23.678 1.00 75.81 276 VAL A CA 1
ATOM 2117 C C . VAL A 1 276 ? -27.194 9.557 23.081 1.00 75.81 276 VAL A C 1
ATOM 2119 O O . VAL A 1 276 ? -27.428 10.498 22.334 1.00 75.81 276 VAL A O 1
ATOM 2122 N N . VAL A 1 277 ? -28.128 8.664 23.421 1.00 74.56 277 VAL A N 1
ATOM 2123 C CA . VAL A 1 277 ? -29.535 8.776 23.005 1.00 74.56 277 VAL A CA 1
ATOM 2124 C C . VAL A 1 277 ? -30.341 9.380 24.165 1.00 74.56 277 VAL A C 1
ATOM 2126 O O . VAL A 1 277 ? -30.350 8.764 25.232 1.00 74.56 277 VAL A O 1
ATOM 2129 N N . PRO A 1 278 ? -30.999 10.548 24.001 1.00 65.38 278 PRO A N 1
ATOM 2130 C CA . PRO A 1 278 ? -31.709 11.232 25.093 1.00 65.38 278 PRO A CA 1
ATOM 2131 C C . PRO A 1 278 ? -33.026 10.569 25.534 1.00 65.38 278 PRO A C 1
ATOM 2133 O O . PRO A 1 278 ? -33.535 10.876 26.607 1.00 65.38 278 PRO A O 1
ATOM 2136 N N . SER A 1 279 ? -33.606 9.691 24.708 1.00 68.19 279 SER A N 1
ATOM 2137 C CA . SER A 1 279 ? -34.938 9.106 24.922 1.00 68.19 279 SER A CA 1
ATOM 2138 C C . SER A 1 279 ? -34.891 7.759 25.652 1.00 68.19 279 SER A C 1
ATOM 2140 O O . SER A 1 279 ? -34.088 6.884 25.323 1.00 68.19 279 SER A O 1
ATOM 2142 N N . ALA A 1 280 ? -35.820 7.569 26.594 1.00 69.44 280 ALA A N 1
ATOM 2143 C CA . ALA A 1 280 ? -36.045 6.306 27.293 1.00 69.44 280 ALA A CA 1
ATOM 2144 C C . ALA A 1 280 ? -36.949 5.320 26.525 1.00 69.44 280 ALA A C 1
ATOM 2146 O O . ALA A 1 280 ? -37.193 4.228 27.040 1.00 69.44 280 ALA A O 1
ATOM 2147 N N . SER A 1 281 ? -37.447 5.665 25.327 1.00 83.00 281 SER A N 1
ATOM 2148 C CA . SER A 1 281 ? -38.347 4.781 24.573 1.00 83.00 281 SER A CA 1
ATOM 2149 C C . SER A 1 281 ? -37.681 3.442 24.238 1.00 83.00 281 SER A C 1
ATOM 2151 O O . SER A 1 281 ? -36.466 3.361 24.032 1.00 83.00 281 SER A O 1
ATOM 2153 N N . ALA A 1 282 ? -38.475 2.371 24.173 1.00 83.06 282 ALA A N 1
ATOM 2154 C CA . ALA A 1 282 ? -37.969 1.033 23.865 1.00 83.06 282 ALA A CA 1
ATOM 2155 C C . ALA A 1 282 ? -37.208 0.998 22.523 1.00 83.06 282 ALA A C 1
ATOM 2157 O O . ALA A 1 282 ? -36.145 0.383 22.429 1.00 83.06 282 ALA A O 1
ATOM 2158 N N . GLU A 1 283 ? -37.703 1.738 21.530 1.00 79.50 283 GLU A N 1
ATOM 2159 C CA . GLU A 1 283 ? -37.099 1.908 20.203 1.00 79.50 283 GLU A CA 1
ATOM 2160 C C . GLU A 1 283 ? -35.736 2.616 20.274 1.00 79.50 283 GLU A C 1
ATOM 2162 O O . GLU A 1 283 ? -34.753 2.151 19.697 1.00 79.50 283 GLU A O 1
ATOM 2167 N N . ALA A 1 284 ? -35.637 3.702 21.049 1.00 76.25 284 ALA A N 1
ATOM 2168 C CA . ALA A 1 284 ? -34.397 4.449 21.255 1.00 76.25 284 ALA A CA 1
ATOM 2169 C C . ALA A 1 284 ? -33.331 3.607 21.977 1.00 76.25 284 ALA A C 1
ATOM 2171 O O . ALA A 1 284 ? -32.149 3.617 21.612 1.00 76.25 284 ALA A O 1
ATOM 2172 N N . GLN A 1 285 ? -33.748 2.821 22.972 1.00 80.00 285 GLN A N 1
ATOM 2173 C CA . GLN A 1 285 ? -32.866 1.888 23.667 1.00 80.00 285 GLN A CA 1
ATOM 2174 C C . GLN A 1 285 ? -32.399 0.746 22.757 1.00 80.00 285 GLN A C 1
ATOM 2176 O O . GLN A 1 285 ? -31.233 0.350 22.825 1.00 80.00 285 GLN A O 1
ATOM 2181 N N . GLN A 1 286 ? -33.280 0.221 21.902 1.00 84.12 286 GLN A N 1
ATOM 2182 C CA . GLN A 1 286 ? -32.931 -0.812 20.931 1.00 84.12 286 GLN A CA 1
ATOM 2183 C C . GLN A 1 286 ? -31.917 -0.295 19.907 1.00 84.12 286 GLN A C 1
ATOM 2185 O O . GLN A 1 286 ? -30.861 -0.908 19.747 1.00 84.12 286 GLN A O 1
ATOM 2190 N N . ALA A 1 287 ? -32.155 0.878 19.314 1.00 78.81 287 ALA A N 1
ATOM 2191 C CA . ALA A 1 287 ? -31.218 1.504 18.382 1.00 78.81 287 ALA A CA 1
ATOM 2192 C C . ALA A 1 287 ? -29.833 1.736 19.020 1.00 78.81 287 ALA A C 1
ATOM 2194 O O . ALA A 1 287 ? -28.797 1.491 18.394 1.00 78.81 287 ALA A O 1
ATOM 2195 N N . ARG A 1 288 ? -29.795 2.140 20.301 1.00 80.69 288 ARG A N 1
ATOM 2196 C CA . ARG A 1 288 ? -28.544 2.287 21.061 1.00 80.69 288 ARG A CA 1
ATOM 2197 C C . ARG A 1 288 ? -27.813 0.955 21.249 1.00 80.69 288 ARG A C 1
ATOM 2199 O O . ARG A 1 288 ? -26.589 0.925 21.107 1.00 80.69 288 ARG A O 1
ATOM 2206 N N . ARG A 1 289 ? -28.533 -0.129 21.565 1.00 83.56 289 ARG A N 1
ATOM 2207 C CA . ARG A 1 289 ? -27.962 -1.481 21.716 1.00 83.56 289 ARG A CA 1
ATOM 2208 C C . ARG A 1 289 ? -27.382 -1.989 20.397 1.00 83.56 289 ARG A C 1
ATOM 2210 O O . ARG A 1 289 ? -26.209 -2.345 20.359 1.00 83.56 289 ARG A O 1
ATOM 2217 N N . GLU A 1 290 ? -28.148 -1.917 19.312 1.00 85.19 290 GLU A N 1
ATOM 2218 C CA . GLU A 1 290 ? -27.717 -2.362 17.979 1.00 85.19 290 GLU A CA 1
ATOM 2219 C C . GLU A 1 290 ? -26.525 -1.554 17.441 1.00 85.19 290 GLU A C 1
ATOM 2221 O O . GLU A 1 290 ? -25.640 -2.084 16.766 1.00 85.19 290 GLU A O 1
ATOM 2226 N N . PHE A 1 291 ? -26.472 -0.245 17.713 1.00 84.75 291 PHE A N 1
ATOM 2227 C CA . PHE A 1 291 ? -25.295 0.562 17.390 1.00 84.75 291 PHE A CA 1
ATOM 2228 C C . PHE A 1 291 ? -24.062 0.097 18.172 1.00 84.75 291 PHE A C 1
ATOM 2230 O O . PHE A 1 291 ? -23.008 -0.129 17.570 1.00 84.75 291 PHE A O 1
ATOM 2237 N N . ARG A 1 292 ? -24.198 -0.048 19.497 1.00 84.38 292 ARG A N 1
ATOM 2238 C CA . ARG A 1 292 ? -23.112 -0.469 20.388 1.00 84.38 292 ARG A CA 1
ATOM 2239 C C . ARG A 1 292 ? -22.547 -1.819 19.957 1.00 84.38 292 ARG A C 1
ATOM 2241 O O . ARG A 1 292 ? -21.348 -1.906 19.716 1.00 84.38 292 ARG A O 1
ATOM 2248 N N . GLU A 1 293 ? -23.407 -2.811 19.750 1.00 85.81 293 GLU A N 1
ATOM 2249 C CA . GLU A 1 293 ? -23.015 -4.151 19.308 1.00 85.81 293 GLU A CA 1
ATOM 2250 C C . GLU A 1 293 ? -22.227 -4.111 17.987 1.00 85.81 293 GLU A C 1
ATOM 2252 O O . GLU A 1 293 ? -21.152 -4.706 17.867 1.00 85.81 293 GLU A O 1
ATOM 2257 N N . ARG A 1 294 ? -22.691 -3.330 17.001 1.00 85.31 294 ARG A N 1
ATOM 2258 C CA . ARG A 1 294 ? -21.997 -3.170 15.711 1.00 85.31 294 ARG A CA 1
ATOM 2259 C C . ARG A 1 294 ? -20.617 -2.526 15.857 1.00 85.31 294 ARG A C 1
ATOM 2261 O O . ARG A 1 294 ? -19.659 -2.974 15.216 1.00 85.31 294 ARG A O 1
ATOM 2268 N N . GLN A 1 295 ? -20.494 -1.469 16.661 1.00 85.38 295 GLN A N 1
ATOM 2269 C CA . GLN A 1 295 ? -19.202 -0.806 16.871 1.00 85.38 295 GLN A CA 1
ATOM 2270 C C . GLN A 1 295 ? -18.248 -1.663 17.707 1.00 85.38 295 GLN A C 1
ATOM 2272 O O . GLN A 1 295 ? -17.061 -1.712 17.389 1.00 85.38 295 GLN A O 1
ATOM 2277 N N . GLU A 1 296 ? -18.743 -2.398 18.701 1.00 85.31 296 GLU A N 1
ATOM 2278 C CA . GLU A 1 296 ? -17.953 -3.355 19.481 1.00 85.31 296 GLU A CA 1
ATOM 2279 C C . GLU A 1 296 ? -17.428 -4.491 18.595 1.00 85.31 296 GLU A C 1
ATOM 2281 O O . GLU A 1 296 ? -16.222 -4.749 18.573 1.00 85.31 296 GLU A O 1
ATOM 2286 N N . ALA A 1 297 ? -18.278 -5.095 17.758 1.00 85.00 297 ALA A N 1
ATOM 2287 C CA . ALA A 1 297 ? -17.859 -6.111 16.791 1.00 85.00 297 ALA A CA 1
ATOM 2288 C C . ALA A 1 297 ? -16.765 -5.585 15.841 1.00 85.00 297 ALA A C 1
ATOM 2290 O O . ALA A 1 297 ? -15.770 -6.266 15.555 1.00 85.00 297 ALA A O 1
ATOM 2291 N N . ARG A 1 298 ? -16.903 -4.336 15.381 1.00 86.25 298 ARG A N 1
ATOM 2292 C CA . ARG A 1 298 ? -15.894 -3.667 14.554 1.00 86.25 298 ARG A CA 1
ATOM 2293 C C . ARG A 1 298 ? -14.598 -3.399 15.320 1.00 86.25 298 ARG A C 1
ATOM 2295 O O . ARG A 1 298 ? -13.523 -3.638 14.767 1.00 86.25 298 ARG A O 1
ATOM 2302 N N . ALA A 1 299 ? -14.676 -2.922 16.560 1.00 85.31 299 ALA A N 1
ATOM 2303 C CA . ALA A 1 299 ? -13.518 -2.679 17.414 1.00 85.31 299 ALA A CA 1
ATOM 2304 C C . ALA A 1 299 ? -12.736 -3.977 17.651 1.00 85.31 299 ALA A C 1
ATOM 2306 O O . ALA A 1 299 ? -11.520 -4.001 17.452 1.00 85.31 299 ALA A O 1
ATOM 2307 N N . VAL A 1 300 ? -13.433 -5.081 17.942 1.00 82.94 300 VAL A N 1
ATOM 2308 C CA . VAL A 1 300 ? -12.843 -6.422 18.083 1.00 82.94 300 VAL A CA 1
ATOM 2309 C C . VAL A 1 300 ? -12.161 -6.865 16.786 1.00 82.94 300 VAL A C 1
ATOM 2311 O O . VAL A 1 300 ? -11.039 -7.376 16.815 1.00 82.94 300 VAL A O 1
ATOM 2314 N N . HIS A 1 301 ? -12.790 -6.650 15.626 1.00 85.88 301 HIS A N 1
ATOM 2315 C CA . HIS A 1 301 ? -12.178 -6.973 14.335 1.00 85.88 301 HIS A CA 1
ATOM 2316 C C . HIS A 1 301 ? -10.887 -6.174 14.085 1.00 85.88 301 HIS A C 1
ATOM 2318 O O . HIS A 1 301 ? -9.855 -6.751 13.729 1.00 85.88 301 HIS A O 1
ATOM 2324 N N . LEU A 1 302 ? -10.919 -4.856 14.305 1.00 84.94 302 LEU A N 1
ATOM 2325 C CA . LEU A 1 302 ? -9.755 -3.978 14.150 1.00 84.94 302 LEU A CA 1
ATOM 2326 C C . LEU A 1 302 ? -8.645 -4.337 15.148 1.00 84.94 302 LEU A C 1
ATOM 2328 O O . LEU A 1 302 ? -7.475 -4.381 14.769 1.00 84.94 302 LEU A O 1
ATOM 2332 N N . GLN A 1 303 ? -9.001 -4.687 16.385 1.00 83.94 303 GLN A N 1
ATOM 2333 C CA . GLN A 1 303 ? -8.070 -5.182 17.396 1.00 83.94 303 GLN A CA 1
ATOM 2334 C C . GLN A 1 303 ? -7.390 -6.479 16.955 1.00 83.94 303 GLN A C 1
ATOM 2336 O O . GLN A 1 303 ? -6.166 -6.561 17.029 1.00 83.94 303 GLN A O 1
ATOM 2341 N N . LYS A 1 304 ? -8.140 -7.467 16.447 1.00 84.44 304 LYS A N 1
ATOM 2342 C CA . LYS A 1 304 ? -7.565 -8.715 15.910 1.00 84.44 304 LYS A CA 1
ATOM 2343 C C . LYS A 1 304 ? -6.581 -8.432 14.772 1.00 84.44 304 LYS A C 1
ATOM 2345 O O . LYS A 1 304 ? -5.492 -9.007 14.740 1.00 84.44 304 LYS A O 1
ATOM 2350 N N . MET A 1 305 ? -6.936 -7.522 13.864 1.00 86.19 305 MET A N 1
ATOM 2351 C CA . MET A 1 305 ? -6.061 -7.104 12.767 1.00 86.19 305 MET A CA 1
ATOM 2352 C C . MET A 1 305 ? -4.778 -6.430 13.265 1.00 86.19 305 MET A C 1
ATOM 2354 O O . MET A 1 305 ? -3.691 -6.807 12.829 1.00 86.19 305 MET A O 1
ATOM 2358 N N . LEU A 1 306 ? -4.887 -5.481 14.198 1.00 86.56 306 LEU A N 1
ATOM 2359 C CA . LEU A 1 306 ? -3.736 -4.824 14.823 1.00 86.56 306 LEU A CA 1
ATOM 2360 C C . LEU A 1 306 ? -2.814 -5.844 15.483 1.00 86.56 306 LEU A C 1
ATOM 2362 O O . LEU A 1 306 ? -1.630 -5.894 15.161 1.00 86.56 306 LEU A O 1
ATOM 2366 N N . THR A 1 307 ? -3.364 -6.704 16.342 1.00 83.19 307 THR A N 1
ATOM 2367 C CA . THR A 1 307 ? -2.615 -7.759 17.031 1.00 83.19 307 THR A CA 1
ATOM 2368 C C . THR A 1 307 ? -1.859 -8.634 16.035 1.00 83.19 307 THR A C 1
ATOM 2370 O O . THR A 1 307 ? -0.664 -8.863 16.210 1.00 83.19 307 THR A O 1
ATOM 2373 N N . LYS A 1 308 ? -2.501 -9.061 14.942 1.00 85.31 308 LYS A N 1
ATOM 2374 C CA . LYS A 1 308 ? -1.848 -9.844 13.883 1.00 85.31 308 LYS A CA 1
ATOM 2375 C C . LYS A 1 308 ? -0.648 -9.116 13.264 1.00 85.31 308 LYS A C 1
ATOM 2377 O O . LYS A 1 308 ? 0.393 -9.735 13.061 1.00 85.31 308 LYS A O 1
ATOM 2382 N N . HIS A 1 309 ? -0.787 -7.832 12.942 1.00 87.75 309 HIS A N 1
ATOM 2383 C CA . HIS A 1 309 ? 0.294 -7.049 12.336 1.00 87.75 309 HIS A CA 1
ATOM 2384 C C . HIS A 1 309 ? 1.429 -6.745 13.325 1.00 87.75 309 HIS A C 1
ATOM 2386 O O . HIS A 1 309 ? 2.594 -6.775 12.935 1.00 87.75 309 HIS A O 1
ATOM 2392 N N . PHE A 1 310 ? 1.119 -6.553 14.610 1.00 86.69 310 PHE A N 1
ATOM 2393 C CA . PHE A 1 310 ? 2.128 -6.395 15.660 1.00 86.69 310 PHE A CA 1
ATOM 2394 C C . PHE A 1 310 ? 2.992 -7.642 15.833 1.00 86.69 310 PHE A C 1
ATOM 2396 O O . PHE A 1 310 ? 4.213 -7.539 15.759 1.00 86.69 310 PHE A O 1
ATOM 2403 N N . HIS A 1 311 ? 2.377 -8.823 15.960 1.00 84.69 311 HIS A N 1
ATOM 2404 C CA . HIS A 1 311 ? 3.121 -10.083 16.077 1.00 84.69 311 HIS A CA 1
ATOM 2405 C C . HIS A 1 311 ? 4.044 -10.311 14.876 1.00 84.69 311 HIS A C 1
ATOM 2407 O O . HIS A 1 311 ? 5.171 -10.777 15.025 1.00 84.69 311 HIS A O 1
ATOM 2413 N N . LYS A 1 312 ? 3.592 -9.949 13.668 1.00 86.38 312 LYS A N 1
ATOM 2414 C CA . LYS A 1 312 ? 4.437 -10.013 12.472 1.00 86.38 312 LYS A CA 1
ATOM 2415 C C . LYS A 1 312 ? 5.609 -9.042 12.528 1.00 86.38 312 LYS A C 1
ATOM 2417 O O . LYS A 1 312 ? 6.720 -9.436 12.188 1.00 86.38 312 LYS A O 1
ATOM 2422 N N . LEU A 1 313 ? 5.372 -7.792 12.924 1.00 89.19 313 LEU A N 1
ATOM 2423 C CA . LEU A 1 313 ? 6.426 -6.786 13.042 1.00 89.19 313 LEU A CA 1
ATOM 2424 C C . LEU A 1 313 ? 7.492 -7.222 14.057 1.00 89.19 313 LEU A C 1
ATOM 2426 O O . LEU A 1 313 ? 8.680 -7.144 13.756 1.00 89.19 313 LEU A O 1
ATOM 2430 N N . GLU A 1 314 ? 7.065 -7.746 15.206 1.00 86.94 314 GLU A N 1
ATOM 2431 C CA . GLU A 1 314 ? 7.950 -8.286 16.238 1.00 86.94 314 GLU A CA 1
ATOM 2432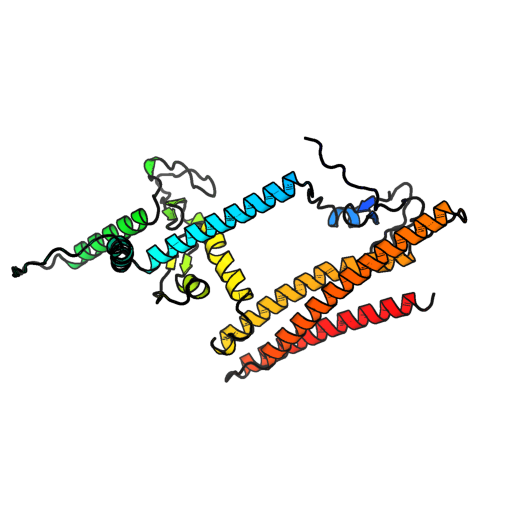 C C . GLU A 1 314 ? 8.743 -9.499 15.729 1.00 86.94 314 GLU A C 1
ATOM 2434 O O . GLU A 1 314 ? 9.965 -9.549 15.872 1.00 86.94 314 GLU A O 1
ATOM 2439 N N . ALA A 1 315 ? 8.078 -10.455 15.071 1.00 85.25 315 ALA A N 1
ATOM 2440 C CA . ALA A 1 315 ? 8.735 -11.628 14.499 1.00 85.25 315 ALA A CA 1
ATOM 2441 C C . ALA A 1 315 ? 9.783 -11.249 13.439 1.00 85.25 315 ALA A C 1
ATOM 2443 O O . ALA A 1 315 ? 10.862 -11.839 13.393 1.00 85.25 315 ALA A O 1
ATOM 2444 N N . LEU A 1 316 ? 9.491 -10.252 12.598 1.00 87.38 316 LEU A N 1
ATOM 2445 C CA . LEU A 1 316 ? 10.446 -9.723 11.625 1.00 87.38 316 LEU A CA 1
ATOM 2446 C C . LEU A 1 316 ? 11.626 -9.030 12.317 1.00 87.38 316 LEU A C 1
ATOM 2448 O O . LEU A 1 316 ? 12.768 -9.278 11.939 1.00 87.38 316 LEU A O 1
ATOM 2452 N N . GLY A 1 317 ? 11.368 -8.216 13.344 1.00 89.31 317 GLY A N 1
ATOM 2453 C CA . GLY A 1 317 ? 12.410 -7.551 14.126 1.00 89.31 317 GLY A CA 1
ATOM 2454 C C . GLY A 1 317 ? 13.364 -8.544 14.793 1.00 89.31 317 GLY A C 1
ATOM 2455 O O . GLY A 1 317 ? 14.578 -8.402 14.661 1.00 89.31 317 GLY A O 1
ATOM 2456 N N . LYS A 1 318 ? 12.829 -9.589 15.440 1.00 87.75 318 LYS A N 1
ATOM 2457 C CA . LYS A 1 318 ? 13.635 -10.665 16.046 1.00 87.75 318 LYS A CA 1
ATOM 2458 C C . LYS A 1 318 ? 14.511 -11.371 15.014 1.00 87.75 318 LYS A C 1
ATOM 2460 O O . LYS A 1 318 ? 15.668 -11.660 15.289 1.00 87.75 318 LYS A O 1
ATOM 2465 N N . ARG A 1 319 ? 13.991 -11.594 13.804 1.00 86.06 319 ARG A N 1
ATOM 2466 C CA . ARG A 1 319 ? 14.776 -12.186 12.714 1.00 86.06 319 ARG A CA 1
ATOM 2467 C C . ARG A 1 319 ? 15.889 -11.269 12.220 1.00 86.06 319 ARG A C 1
ATOM 2469 O O . ARG A 1 319 ? 16.960 -11.778 11.944 1.00 86.06 319 ARG A O 1
ATOM 2476 N N . VAL A 1 320 ? 15.675 -9.951 12.145 1.00 86.31 320 VAL A N 1
ATOM 2477 C CA . VAL A 1 320 ? 16.752 -8.995 11.811 1.00 86.31 320 VAL A CA 1
ATOM 2478 C C . VAL A 1 320 ? 17.882 -9.060 12.831 1.00 86.31 320 VAL A C 1
ATOM 2480 O O . VAL A 1 320 ? 19.041 -9.053 12.435 1.00 86.31 320 VAL A O 1
ATOM 2483 N N . ALA A 1 321 ? 17.544 -9.130 14.121 1.00 86.38 321 ALA A N 1
ATOM 2484 C CA . ALA A 1 321 ? 18.524 -9.216 15.200 1.00 86.38 321 ALA A CA 1
ATOM 2485 C C . ALA A 1 321 ? 19.296 -10.547 15.225 1.00 86.38 321 ALA A C 1
ATOM 2487 O O . ALA A 1 321 ? 20.404 -10.584 15.744 1.00 86.38 321 ALA A O 1
ATOM 2488 N N . ALA A 1 322 ? 18.714 -11.618 14.679 1.00 85.00 322 ALA A N 1
ATOM 2489 C CA . ALA A 1 322 ? 19.301 -12.957 14.635 1.00 85.00 322 ALA A CA 1
ATOM 2490 C C . ALA A 1 322 ? 20.081 -13.254 13.339 1.00 85.00 322 ALA A C 1
ATOM 2492 O O . ALA A 1 322 ? 20.446 -14.401 13.105 1.00 85.00 322 ALA A O 1
ATOM 2493 N N . LEU A 1 323 ? 20.277 -12.267 12.457 1.00 82.56 323 LEU A N 1
ATOM 2494 C CA . LEU A 1 323 ? 21.058 -12.455 11.235 1.00 82.56 323 LEU A CA 1
ATOM 2495 C C . LEU A 1 323 ? 22.555 -12.405 11.529 1.00 82.56 323 LEU A C 1
ATOM 2497 O O . LEU A 1 323 ? 23.041 -11.416 12.075 1.00 82.56 323 LEU A O 1
ATOM 2501 N N . ASP A 1 324 ? 23.289 -13.400 11.044 1.00 80.12 324 ASP A N 1
ATOM 2502 C CA . ASP A 1 324 ? 24.747 -13.402 11.120 1.00 80.12 324 ASP A CA 1
ATOM 2503 C C . ASP A 1 324 ? 25.356 -12.262 10.284 1.00 80.12 324 ASP A C 1
ATOM 2505 O O . ASP A 1 324 ? 24.873 -11.893 9.202 1.00 80.12 324 ASP A O 1
ATOM 2509 N N . THR A 1 325 ? 26.424 -11.656 10.799 1.00 79.44 325 THR A N 1
ATOM 2510 C CA . THR A 1 325 ? 27.162 -10.592 10.116 1.00 79.44 325 THR A CA 1
ATOM 2511 C C . THR A 1 325 ? 28.577 -10.461 10.663 1.00 79.44 325 THR A C 1
ATOM 2513 O O . THR A 1 325 ? 28.769 -10.260 11.858 1.00 79.44 325 THR A O 1
ATOM 2516 N N . ASP A 1 326 ? 29.558 -10.428 9.764 1.00 81.06 326 ASP A N 1
ATOM 2517 C CA . ASP A 1 326 ? 30.966 -10.185 10.111 1.00 81.06 326 ASP A CA 1
ATOM 2518 C C . ASP A 1 326 ? 31.296 -8.683 10.211 1.00 81.06 326 ASP A C 1
ATOM 2520 O O . ASP A 1 326 ? 32.368 -8.279 10.655 1.00 81.06 326 ASP A O 1
ATOM 2524 N N . SER A 1 327 ? 30.368 -7.816 9.785 1.00 84.81 327 SER A N 1
ATOM 2525 C CA . SER A 1 327 ? 30.542 -6.362 9.795 1.00 84.81 327 SER A CA 1
ATOM 2526 C C . SER A 1 327 ? 29.959 -5.729 11.070 1.00 84.81 327 SER A C 1
ATOM 2528 O O . SER A 1 327 ? 28.738 -5.799 11.273 1.00 84.81 327 SER A O 1
ATOM 2530 N N . PRO A 1 328 ? 30.763 -5.011 11.884 1.00 87.31 328 PRO A N 1
ATOM 2531 C CA . PRO A 1 328 ? 30.277 -4.350 13.101 1.00 87.31 328 PRO A CA 1
ATOM 2532 C C . PRO A 1 328 ? 29.267 -3.231 12.800 1.00 87.31 328 PRO A C 1
ATOM 2534 O O . PRO A 1 328 ? 28.331 -2.996 13.567 1.00 87.31 328 PRO A O 1
ATOM 2537 N N . LEU A 1 329 ? 29.405 -2.564 11.648 1.00 85.25 329 LEU A N 1
ATOM 2538 C CA . LEU A 1 329 ? 28.445 -1.561 11.185 1.00 85.25 329 LEU A CA 1
ATOM 2539 C C . LEU A 1 329 ? 27.083 -2.196 10.880 1.00 85.25 329 LEU A C 1
ATOM 2541 O O . LEU A 1 329 ? 26.046 -1.667 11.279 1.00 85.25 329 LEU A O 1
ATOM 2545 N N . THR A 1 330 ? 27.087 -3.345 10.205 1.00 82.94 330 THR A N 1
ATOM 2546 C CA . THR A 1 330 ? 25.858 -4.071 9.861 1.00 82.94 330 THR A CA 1
ATOM 2547 C C . THR A 1 330 ? 25.158 -4.587 11.118 1.00 82.94 330 THR A C 1
ATOM 2549 O O . THR A 1 330 ? 23.947 -4.403 11.246 1.00 82.94 330 THR A O 1
ATOM 2552 N N . ALA A 1 331 ? 25.909 -5.105 12.096 1.00 85.75 331 ALA A N 1
ATOM 2553 C CA . ALA A 1 331 ? 25.368 -5.504 13.397 1.00 85.75 331 ALA A CA 1
ATOM 2554 C C . ALA A 1 331 ? 24.688 -4.328 14.124 1.00 85.75 331 ALA A C 1
ATOM 2556 O O . ALA A 1 331 ? 23.577 -4.456 14.648 1.00 85.75 331 ALA A O 1
ATOM 2557 N N . LYS A 1 332 ? 25.308 -3.137 14.100 1.00 89.56 332 LYS A N 1
ATOM 2558 C CA . LYS A 1 332 ? 24.721 -1.916 14.676 1.00 89.56 332 LYS A CA 1
ATOM 2559 C C . LYS A 1 332 ? 23.416 -1.522 13.979 1.00 89.56 332 LYS A C 1
ATOM 2561 O O . LYS A 1 332 ? 22.443 -1.187 14.653 1.00 89.56 332 LYS A O 1
ATOM 2566 N N . VAL A 1 333 ? 23.365 -1.585 12.646 1.00 88.69 333 VAL A N 1
ATOM 2567 C CA . VAL A 1 333 ? 22.143 -1.299 11.871 1.00 88.69 333 VAL A CA 1
ATOM 2568 C C . VAL A 1 333 ? 21.030 -2.294 12.204 1.00 88.69 333 VAL A C 1
ATOM 2570 O O . VAL A 1 333 ? 19.913 -1.868 12.497 1.00 88.69 333 VAL A O 1
ATOM 2573 N N . GLN A 1 334 ? 21.321 -3.597 12.223 1.00 88.69 334 GLN A N 1
ATOM 2574 C CA . GLN A 1 334 ? 20.352 -4.639 12.583 1.00 88.69 334 GLN A CA 1
ATOM 2575 C C . GLN A 1 334 ? 19.777 -4.419 13.991 1.00 88.69 334 GLN A C 1
ATOM 2577 O O . GLN A 1 334 ? 18.555 -4.425 14.167 1.00 88.69 334 GLN A O 1
ATOM 2582 N N . ARG A 1 335 ? 20.638 -4.127 14.978 1.00 89.81 335 ARG A N 1
ATOM 2583 C CA . ARG A 1 335 ? 20.222 -3.809 16.352 1.00 89.81 335 ARG A CA 1
ATOM 2584 C C . ARG A 1 335 ? 19.319 -2.579 16.405 1.00 89.81 335 ARG A C 1
ATOM 2586 O O . ARG A 1 335 ? 18.280 -2.620 17.058 1.00 89.81 335 ARG A O 1
ATOM 2593 N N . ASN A 1 336 ? 19.671 -1.511 15.693 1.00 90.75 336 ASN A N 1
ATOM 2594 C CA . ASN A 1 336 ? 18.862 -0.292 15.642 1.00 90.75 336 ASN A CA 1
ATOM 2595 C C . ASN A 1 336 ? 17.490 -0.535 14.998 1.00 90.75 336 ASN A C 1
ATOM 2597 O O . ASN A 1 336 ? 16.488 -0.020 15.488 1.00 90.75 336 ASN A O 1
ATOM 2601 N N . ILE A 1 337 ? 17.421 -1.343 13.933 1.00 88.94 337 ILE A N 1
ATOM 2602 C CA . ILE A 1 337 ? 16.153 -1.728 13.295 1.00 88.94 337 ILE A CA 1
ATOM 2603 C C . ILE A 1 337 ? 15.273 -2.512 14.276 1.00 88.94 337 ILE A C 1
ATOM 2605 O O . ILE A 1 337 ? 14.081 -2.222 14.397 1.00 88.94 337 ILE A O 1
ATOM 2609 N N . TYR A 1 338 ? 15.852 -3.479 14.993 1.00 90.94 338 TYR A N 1
ATOM 2610 C CA . TYR A 1 338 ? 15.134 -4.242 16.012 1.00 90.94 338 TYR A CA 1
ATOM 2611 C C . TYR A 1 338 ? 14.609 -3.336 17.132 1.00 90.94 338 TYR A C 1
ATOM 2613 O O . TYR A 1 338 ? 13.408 -3.340 17.401 1.00 90.94 338 TYR A O 1
ATOM 2621 N N . LEU A 1 339 ? 15.467 -2.496 17.720 1.00 90.94 339 LEU A N 1
ATOM 2622 C CA . LEU A 1 339 ? 15.077 -1.568 18.785 1.00 90.94 339 LEU A CA 1
ATOM 2623 C C . LEU A 1 339 ? 13.973 -0.609 18.333 1.00 90.94 339 LEU A C 1
ATOM 2625 O O . LEU A 1 339 ? 12.983 -0.449 19.040 1.00 90.94 339 LEU A O 1
ATOM 2629 N N . ALA A 1 340 ? 14.082 -0.039 17.129 1.00 89.56 340 ALA A N 1
ATOM 2630 C CA . ALA A 1 340 ? 13.046 0.827 16.574 1.00 89.56 340 ALA A CA 1
ATOM 2631 C C . ALA A 1 340 ? 11.693 0.108 16.442 1.00 89.56 340 ALA A C 1
ATOM 2633 O O . ALA A 1 340 ? 10.644 0.715 16.657 1.00 89.56 340 ALA A O 1
ATOM 2634 N N . SER A 1 341 ? 11.699 -1.188 16.110 1.00 88.69 341 SER A N 1
ATOM 2635 C CA . SER A 1 341 ? 10.469 -1.983 16.055 1.00 88.69 341 SER A CA 1
ATOM 2636 C C . SER A 1 341 ? 9.863 -2.223 17.436 1.00 88.69 341 SER A C 1
ATOM 2638 O O . SER A 1 341 ? 8.654 -2.073 17.589 1.00 88.69 341 SER A O 1
ATOM 2640 N N . VAL A 1 342 ? 10.695 -2.505 18.443 1.00 88.94 342 VAL A N 1
ATOM 2641 C CA . VAL A 1 342 ? 10.259 -2.702 19.831 1.00 88.94 342 VAL A CA 1
ATOM 2642 C C . VAL A 1 342 ? 9.654 -1.416 20.386 1.00 88.94 342 VAL A C 1
ATOM 2644 O O . VAL A 1 342 ? 8.507 -1.442 20.831 1.00 88.94 342 VAL A O 1
ATOM 2647 N N . VAL A 1 343 ? 10.364 -0.288 20.273 1.00 88.75 343 VAL A N 1
ATOM 2648 C CA . VAL A 1 343 ? 9.888 1.030 20.731 1.00 88.75 343 VAL A CA 1
ATOM 2649 C C . VAL A 1 343 ? 8.539 1.365 20.098 1.00 88.75 343 VAL A C 1
ATOM 2651 O O . VAL A 1 343 ? 7.582 1.654 20.809 1.00 88.75 343 VAL A O 1
ATOM 2654 N N . PHE A 1 344 ? 8.412 1.206 18.777 1.00 87.06 344 PHE A N 1
ATOM 2655 C CA . PHE A 1 344 ? 7.153 1.458 18.074 1.00 87.06 344 PHE A CA 1
ATOM 2656 C C . PHE A 1 344 ? 5.996 0.587 18.588 1.00 87.06 344 PHE A C 1
ATOM 2658 O O . PHE A 1 344 ? 4.876 1.071 18.749 1.00 87.06 344 PHE A O 1
ATOM 2665 N N . THR A 1 345 ? 6.238 -0.703 18.848 1.00 81.31 345 THR A N 1
ATOM 2666 C CA . THR A 1 345 ? 5.197 -1.568 19.423 1.00 81.31 345 THR A CA 1
ATOM 2667 C C . THR A 1 345 ? 4.827 -1.153 20.847 1.00 81.31 345 THR A C 1
ATOM 2669 O O . THR A 1 345 ? 3.641 -1.104 21.167 1.00 81.31 345 THR A O 1
ATOM 2672 N N . GLN A 1 346 ? 5.809 -0.802 21.682 1.00 82.62 346 GLN A N 1
ATOM 2673 C CA . GLN A 1 346 ? 5.600 -0.402 23.074 1.00 82.62 346 GLN A CA 1
ATOM 2674 C C . GLN A 1 346 ? 4.819 0.911 23.194 1.00 82.62 346 GLN A C 1
ATOM 2676 O O . GLN A 1 346 ? 3.855 0.961 23.957 1.00 82.62 346 GLN A O 1
ATOM 2681 N N . GLU A 1 347 ? 5.167 1.935 22.410 1.00 77.56 347 GLU A N 1
ATOM 2682 C CA . GLU A 1 347 ? 4.445 3.216 22.367 1.00 77.56 347 GLU A CA 1
ATOM 2683 C C . GLU A 1 347 ? 2.958 3.010 22.046 1.00 77.56 347 GLU A C 1
ATOM 2685 O O . GLU A 1 347 ? 2.082 3.546 22.727 1.00 77.56 347 GLU A O 1
ATOM 2690 N N . LEU A 1 348 ? 2.655 2.161 21.061 1.00 68.12 348 LEU A N 1
ATOM 2691 C CA . LEU A 1 348 ? 1.278 1.878 20.656 1.00 68.12 348 LEU A CA 1
ATOM 2692 C C . LEU A 1 348 ? 0.509 1.040 21.686 1.00 68.12 348 LEU A C 1
ATOM 2694 O O . LEU A 1 348 ? -0.692 1.240 21.863 1.00 68.12 348 LEU A O 1
ATOM 2698 N N . PHE A 1 349 ? 1.159 0.112 22.395 1.00 72.19 349 PHE A N 1
ATOM 2699 C CA . PHE A 1 349 ? 0.513 -0.604 23.502 1.00 72.19 349 PHE A CA 1
ATOM 2700 C C . PHE A 1 349 ? 0.242 0.312 24.700 1.00 72.19 349 PHE A C 1
ATOM 2702 O O . PHE A 1 349 ? -0.837 0.225 25.290 1.00 72.19 349 PHE A O 1
ATOM 2709 N N . ALA A 1 350 ? 1.170 1.215 25.024 1.00 62.75 350 ALA A N 1
ATOM 2710 C CA . ALA A 1 350 ? 1.000 2.200 26.088 1.00 62.75 350 ALA A CA 1
ATOM 2711 C C . ALA A 1 350 ? -0.172 3.154 25.795 1.00 62.75 350 ALA A C 1
ATOM 2713 O O . ALA A 1 350 ? -1.045 3.328 26.647 1.00 62.75 350 ALA A O 1
ATOM 2714 N N . GLN A 1 351 ? -0.268 3.670 24.562 1.00 61.62 351 GLN A N 1
ATOM 2715 C CA . GLN A 1 351 ? -1.403 4.487 24.108 1.00 61.62 351 GLN A CA 1
ATOM 2716 C C . GLN A 1 351 ? -2.745 3.746 24.242 1.00 61.62 351 GLN A C 1
ATOM 2718 O O . GLN A 1 351 ? -3.747 4.320 24.669 1.00 61.62 351 GLN A O 1
ATOM 2723 N N . ARG A 1 352 ? -2.776 2.440 23.948 1.00 63.78 352 ARG A N 1
ATOM 2724 C CA . ARG A 1 352 ? -3.999 1.622 24.044 1.00 63.78 352 ARG A CA 1
ATOM 2725 C C . ARG A 1 352 ? -4.402 1.284 25.477 1.00 63.78 352 ARG A C 1
ATOM 2727 O O . ARG A 1 352 ? -5.599 1.239 25.757 1.00 63.78 352 ARG A O 1
ATOM 2734 N N . LYS A 1 353 ? -3.441 1.042 26.375 1.00 59.78 353 LYS A N 1
ATOM 2735 C CA . LYS A 1 353 ? -3.719 0.795 27.800 1.00 59.78 353 LYS A CA 1
ATOM 2736 C C . LYS A 1 353 ? -4.319 2.042 28.457 1.00 59.78 353 LYS A C 1
ATOM 2738 O O . LYS A 1 353 ? -5.324 1.918 29.147 1.00 59.78 353 LYS A O 1
ATOM 2743 N N . ALA A 1 354 ? -3.788 3.224 28.138 1.00 50.03 354 ALA A N 1
ATOM 2744 C CA . ALA A 1 354 ? -4.333 4.499 28.600 1.00 50.03 354 ALA A CA 1
ATOM 2745 C C . ALA A 1 354 ? -5.794 4.715 28.149 1.00 50.03 354 ALA A C 1
ATOM 2747 O O . ALA A 1 354 ? -6.643 5.080 28.959 1.00 50.03 354 ALA A O 1
ATOM 2748 N N . LEU A 1 355 ? -6.123 4.404 26.888 1.00 45.81 355 LEU A N 1
ATOM 2749 C CA . LEU A 1 355 ? -7.499 4.498 26.373 1.00 45.81 355 LEU A CA 1
ATOM 2750 C C . LEU A 1 355 ? -8.464 3.500 27.044 1.00 45.81 355 LEU A C 1
ATOM 2752 O O . LEU A 1 355 ? -9.592 3.862 27.365 1.00 45.81 355 LEU A O 1
ATOM 2756 N N . ALA A 1 356 ? -8.022 2.264 27.303 1.00 51.50 356 ALA A N 1
ATOM 2757 C CA . ALA A 1 356 ? -8.838 1.226 27.949 1.00 51.50 356 ALA A CA 1
ATOM 2758 C C . ALA A 1 356 ? -9.007 1.406 29.474 1.00 51.50 356 ALA A C 1
ATOM 2760 O O . ALA A 1 356 ? -9.852 0.750 30.089 1.00 51.50 356 ALA A O 1
ATOM 2761 N N . GLU A 1 357 ? -8.165 2.220 30.111 1.00 42.66 357 GLU A N 1
ATOM 2762 C CA . GLU A 1 357 ? -8.297 2.608 31.520 1.00 42.66 357 GLU A CA 1
ATOM 2763 C C . GLU A 1 357 ? -9.199 3.839 31.683 1.00 42.66 357 GLU A C 1
ATOM 2765 O O . GLU A 1 357 ? -9.977 3.896 32.633 1.00 42.66 357 GLU A O 1
ATOM 2770 N N . LEU A 1 358 ? -9.177 4.777 30.728 1.00 40.28 358 LEU A N 1
ATOM 2771 C CA . LEU A 1 358 ? -10.102 5.917 30.686 1.00 40.28 358 LEU A CA 1
ATOM 2772 C C . LEU A 1 358 ? -11.561 5.483 30.473 1.00 40.28 358 LEU A C 1
ATOM 2774 O O . LEU A 1 358 ? -12.455 6.059 31.088 1.00 40.28 358 LEU A O 1
ATOM 2778 N N . SER A 1 359 ? -11.801 4.437 29.675 1.00 40.44 359 SER A N 1
ATOM 2779 C CA . SER A 1 359 ? -13.145 3.889 29.436 1.00 40.44 359 SER A CA 1
ATOM 2780 C C . SER A 1 359 ? -13.681 3.009 30.576 1.00 40.44 359 SER A C 1
ATOM 2782 O O . SER A 1 359 ? -14.854 2.665 30.565 1.00 40.44 359 SER A O 1
ATOM 2784 N N . ARG A 1 360 ? -12.832 2.590 31.529 1.00 41.53 360 ARG A N 1
ATOM 2785 C CA . ARG A 1 360 ? -13.216 1.776 32.705 1.00 41.53 360 ARG A CA 1
ATOM 2786 C C . ARG A 1 360 ? -13.484 2.601 33.966 1.00 41.53 360 ARG A C 1
ATOM 2788 O O . ARG A 1 360 ? -13.990 2.062 34.941 1.00 41.53 360 ARG A O 1
ATOM 2795 N N . LYS A 1 361 ? -13.105 3.882 33.965 1.00 38.47 361 LYS A N 1
ATOM 2796 C CA . LYS A 1 361 ? -13.332 4.833 35.069 1.00 38.47 361 LYS A CA 1
ATOM 2797 C C . LYS A 1 361 ? -14.629 5.646 34.905 1.00 38.47 361 LYS A C 1
ATOM 2799 O O . LYS A 1 361 ? -14.803 6.649 35.592 1.00 38.47 361 LYS A O 1
ATOM 2804 N N . ARG A 1 362 ? -15.505 5.242 33.988 1.00 39.50 362 ARG A N 1
ATOM 2805 C CA . ARG A 1 362 ? -16.841 5.789 33.723 1.00 39.50 362 ARG A CA 1
ATOM 2806 C C . ARG A 1 362 ? -17.812 4.625 33.618 1.00 39.50 362 ARG A C 1
ATOM 2808 O O . ARG A 1 362 ? -19.006 4.864 33.885 1.00 39.50 362 ARG A O 1
#